Protein AF-A0A9D4ZZQ0-F1 (afdb_monomer)

Secondary structure (DSSP, 8-state):
----GGGS-GGGSEEEETTEEEE-----GGG--HHHHHHHHHHHHHHTT----TTSPP----TT-TTS--HHHHHHHHHHHHTTTS---HHHHHHHHHHHTS---HHHHHHHHHHHTT-S--HHHHHHTT-S-SS---B-TTTSSSB--HHIIIIISHHHHHHHHHHHHHHTPPPP---S-HHHHHHHHHHHHTT-HHHHHHHHHHHHHHHHHHHHHHHHHHH-----TTS-----

Mean predicted aligned error: 16.1 Å

Foldseek 3Di:
DFDPQPPDDQVVQFDQDPNWTDGRPVGDPVPDDPVRVVVVVVVNVVCVPPTDDPPDDDDDDDPPDDPDDDPVVVVVVVCCVVCVVDPPPVLLVVQLVVLVPAPDDPVLSVLSNCLSVQNDPQLVNCVVVVNDDDDDQCAQLQQSPDRDGSLQLQQVPPVNVVLQVVLCVVLVHPRQPRDSDPSVSLSVLCVVQVDDPSSSVVSSSSSVSSVVSSVQRVCCVPVVDDPPPPPDPPDD

Organism: Pisum sativum (NCBI:txid3888)

Solvent-accessible surface area (backbone atoms only — not comparable to full-atom values): 14694 Å² total; per-residue (Å²): 132,72,59,78,70,93,79,61,57,81,88,68,32,59,46,84,53,95,92,38,66,40,83,42,84,72,66,53,69,94,75,57,51,80,70,49,51,56,54,49,52,53,49,51,63,67,45,69,81,57,72,75,60,92,89,55,80,90,74,96,71,48,86,96,39,95,90,51,87,48,70,68,62,51,49,55,48,49,50,53,61,76,35,67,87,49,81,78,50,72,65,55,57,52,53,50,56,54,53,73,72,47,97,62,58,68,72,58,46,53,50,50,52,29,54,74,69,68,62,54,93,42,64,47,54,32,41,75,67,62,70,59,79,70,97,70,72,52,40,26,89,84,74,69,77,48,69,37,42,74,37,34,60,60,53,64,31,70,69,36,36,51,52,48,52,54,57,22,59,76,67,74,42,78,63,77,72,87,52,89,38,57,67,56,39,51,46,56,42,45,77,74,28,77,84,47,75,72,36,54,54,51,53,52,50,52,53,49,51,49,50,50,53,51,52,52,49,50,36,35,73,78,68,69,48,71,79,71,86,73,85,66,83,75,81,124

Structure (mmCIF, N/CA/C/O backbone):
data_AF-A0A9D4ZZQ0-F1
#
_entry.id   AF-A0A9D4ZZQ0-F1
#
loop_
_atom_site.group_PDB
_atom_site.id
_atom_site.type_symbol
_atom_site.label_atom_id
_atom_site.label_alt_id
_atom_site.label_comp_id
_atom_site.label_asym_id
_atom_site.label_entity_id
_atom_site.label_seq_id
_atom_site.pdbx_PDB_ins_code
_atom_site.Cartn_x
_atom_site.Cartn_y
_atom_site.Cartn_z
_atom_site.occupancy
_atom_site.B_iso_or_equiv
_atom_site.auth_seq_id
_atom_site.auth_comp_id
_atom_site.auth_asym_id
_atom_site.auth_atom_id
_atom_site.pdbx_PDB_model_num
ATOM 1 N N . MET A 1 1 ? -8.498 8.649 -37.619 1.00 47.75 1 MET A N 1
ATOM 2 C CA . MET A 1 1 ? -7.476 7.587 -37.489 1.00 47.75 1 MET A CA 1
ATOM 3 C C . MET A 1 1 ? -6.196 8.195 -38.033 1.00 47.75 1 MET A C 1
ATOM 5 O O . MET A 1 1 ? -6.164 8.492 -39.218 1.00 47.75 1 MET A O 1
ATOM 9 N N . VAL A 1 2 ? -5.260 8.554 -37.153 1.00 53.44 2 VAL A N 1
ATOM 10 C CA . VAL A 1 2 ? -4.135 9.466 -37.466 1.00 53.44 2 VAL A CA 1
ATOM 11 C C . VAL A 1 2 ? -2.979 8.742 -38.182 1.00 53.44 2 VAL A C 1
ATOM 13 O O . VAL A 1 2 ? -2.092 9.384 -38.729 1.00 53.44 2 VAL A O 1
ATOM 16 N N . SER A 1 3 ? -3.026 7.409 -38.271 1.00 51.56 3 SER A N 1
ATOM 17 C CA . SER A 1 3 ? -1.992 6.592 -38.916 1.00 51.56 3 SER A CA 1
ATOM 18 C C . SER A 1 3 ? -2.396 5.112 -39.023 1.00 51.56 3 SER A C 1
ATOM 20 O O . SER A 1 3 ? -3.218 4.622 -38.243 1.00 51.56 3 SER A O 1
ATOM 22 N N . GLU A 1 4 ? -1.802 4.379 -39.973 1.00 54.03 4 GLU A N 1
ATOM 23 C CA . GLU A 1 4 ? -1.966 2.923 -40.146 1.00 54.03 4 GLU A CA 1
ATOM 24 C C . GLU A 1 4 ? -0.825 2.128 -39.476 1.00 54.03 4 GLU A C 1
ATOM 26 O O . GLU A 1 4 ? -0.302 1.167 -40.040 1.00 54.03 4 GLU A O 1
ATOM 31 N N . HIS A 1 5 ? -0.430 2.502 -38.249 1.00 55.25 5 HIS A N 1
ATOM 32 C CA . HIS A 1 5 ? 0.785 1.951 -37.621 1.00 55.25 5 HIS A CA 1
ATOM 33 C C . HIS A 1 5 ? 0.769 0.433 -37.355 1.00 55.25 5 HIS A C 1
ATOM 35 O O . HIS A 1 5 ? 1.811 -0.164 -37.115 1.00 55.25 5 HIS A O 1
ATOM 41 N N . ASN A 1 6 ? -0.395 -0.219 -37.416 1.00 56.09 6 ASN A N 1
ATOM 42 C CA . ASN A 1 6 ? -0.576 -1.620 -37.018 1.00 56.09 6 ASN A CA 1
ATOM 43 C C . ASN A 1 6 ? -0.178 -2.654 -38.098 1.00 56.09 6 ASN A C 1
ATOM 45 O O . ASN A 1 6 ? -0.427 -3.846 -37.926 1.00 56.09 6 ASN A O 1
ATOM 49 N N . ARG A 1 7 ? 0.369 -2.220 -39.243 1.00 60.12 7 ARG A N 1
ATOM 50 C CA . ARG A 1 7 ? 0.717 -3.109 -40.372 1.00 60.12 7 ARG A CA 1
ATOM 51 C C . ARG A 1 7 ? 2.202 -3.171 -40.717 1.00 60.12 7 ARG A C 1
ATOM 53 O O . ARG A 1 7 ? 2.588 -4.082 -41.442 1.00 60.12 7 ARG A O 1
ATOM 60 N N . PHE A 1 8 ? 3.010 -2.257 -40.192 1.00 64.56 8 PHE A N 1
ATOM 61 C CA . PHE A 1 8 ? 4.420 -2.127 -40.555 1.00 64.56 8 PHE A CA 1
ATOM 62 C C . PHE A 1 8 ? 5.316 -2.271 -39.325 1.00 64.56 8 PHE A C 1
ATOM 64 O O . PHE A 1 8 ? 4.929 -1.901 -38.212 1.00 64.56 8 PHE A O 1
ATOM 71 N N . LYS A 1 9 ? 6.503 -2.844 -39.517 1.00 71.88 9 LYS A N 1
ATOM 72 C CA . LYS A 1 9 ? 7.533 -2.955 -38.483 1.00 71.88 9 LYS A CA 1
ATOM 73 C C . LYS A 1 9 ? 8.208 -1.601 -38.286 1.00 71.88 9 LYS A C 1
ATOM 75 O O . LYS A 1 9 ? 8.195 -0.752 -39.163 1.00 71.88 9 LYS A O 1
ATOM 80 N N . VAL A 1 10 ? 8.860 -1.418 -37.138 1.00 72.62 10 VAL A N 1
ATOM 81 C CA . VAL A 1 10 ? 9.652 -0.206 -36.843 1.00 72.62 10 VAL A CA 1
ATOM 82 C C . VAL A 1 10 ? 10.714 0.045 -37.920 1.00 72.62 10 VAL A C 1
ATOM 84 O O . VAL A 1 10 ? 10.951 1.189 -38.284 1.00 72.62 10 VAL A O 1
ATOM 87 N N . GLY A 1 11 ? 11.295 -1.030 -38.460 1.00 69.62 11 GLY A N 1
ATOM 88 C CA . GLY A 1 11 ? 12.265 -0.970 -39.550 1.00 69.62 11 GLY A CA 1
ATOM 89 C C . GLY A 1 11 ? 11.694 -0.611 -40.928 1.00 69.62 11 GLY A C 1
ATOM 90 O O . GLY A 1 11 ? 12.466 -0.560 -41.868 1.00 69.62 11 GLY A O 1
ATOM 91 N N . ASP A 1 12 ? 10.382 -0.398 -41.052 1.00 73.44 12 ASP A N 1
ATOM 92 C CA . ASP A 1 12 ? 9.734 0.028 -42.301 1.00 73.44 12 ASP A CA 1
ATOM 93 C C . ASP A 1 12 ? 9.394 1.539 -42.286 1.00 73.44 12 ASP A C 1
ATOM 95 O O . ASP A 1 12 ? 8.855 2.063 -43.259 1.00 73.44 12 ASP A O 1
ATOM 99 N N . TYR A 1 13 ? 9.649 2.234 -41.166 1.00 72.94 13 TYR A N 1
ATOM 100 C CA . TYR A 1 13 ? 9.400 3.673 -40.979 1.00 72.94 13 TYR A CA 1
ATOM 101 C C . TYR A 1 13 ? 10.677 4.486 -41.194 1.00 72.94 13 TYR A C 1
ATOM 103 O O . TYR A 1 13 ? 11.117 5.239 -40.313 1.00 72.94 13 TYR A O 1
ATOM 111 N N . ASP A 1 14 ? 11.320 4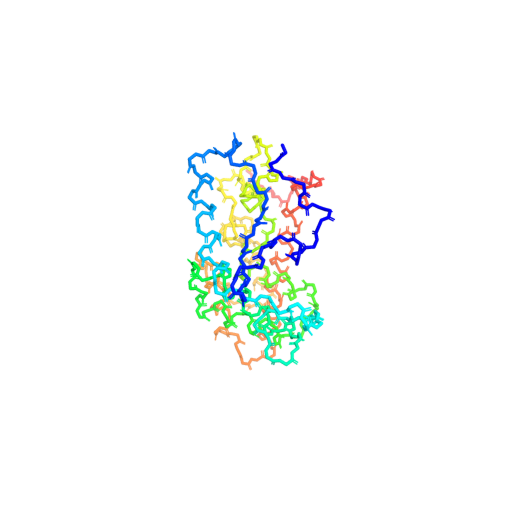.273 -42.340 1.00 73.31 14 ASP A N 1
ATOM 112 C CA . ASP A 1 14 ? 12.658 4.779 -42.589 1.00 73.31 14 ASP A CA 1
ATOM 113 C C . ASP A 1 14 ? 12.905 5.271 -44.005 1.00 73.31 14 ASP A C 1
ATOM 115 O O . ASP A 1 14 ? 12.303 4.851 -44.992 1.00 73.31 14 ASP A O 1
ATOM 119 N N . ILE A 1 15 ? 13.873 6.178 -44.081 1.00 72.75 15 ILE A N 1
ATOM 120 C CA . ILE A 1 15 ? 14.530 6.551 -45.320 1.00 72.75 15 ILE A CA 1
ATOM 121 C C . ILE A 1 15 ? 16.037 6.481 -45.066 1.00 72.75 15 ILE A C 1
ATOM 123 O O . ILE A 1 15 ? 16.582 7.201 -44.225 1.00 72.75 15 ILE A O 1
ATOM 127 N N . TRP A 1 16 ? 16.740 5.637 -45.822 1.00 71.31 16 TRP A N 1
ATOM 128 C CA . TRP A 1 16 ? 18.203 5.622 -45.830 1.00 71.31 16 TRP A CA 1
ATOM 129 C C . TRP A 1 16 ? 18.737 6.779 -46.660 1.00 71.31 16 TRP A C 1
ATOM 131 O O . TRP A 1 16 ? 18.738 6.735 -47.891 1.00 71.31 16 TRP A O 1
ATOM 141 N N . LEU A 1 17 ? 19.246 7.807 -45.985 1.00 74.88 17 LEU A N 1
ATOM 142 C CA . LEU A 1 17 ? 19.871 8.956 -46.633 1.00 74.88 17 LEU A CA 1
ATOM 143 C C . LEU A 1 17 ? 21.331 9.054 -46.202 1.00 74.88 17 LEU A C 1
ATOM 145 O O . LEU A 1 17 ? 21.647 9.136 -45.018 1.00 74.88 17 LEU A O 1
ATOM 149 N N . PHE A 1 18 ? 22.237 9.044 -47.183 1.00 75.56 18 PHE A N 1
ATOM 150 C CA . PHE A 1 18 ? 23.680 9.227 -46.968 1.00 75.56 18 PHE A CA 1
ATOM 151 C C . PHE A 1 18 ? 24.297 8.268 -45.929 1.00 75.56 18 PHE A C 1
ATOM 153 O O . PHE A 1 18 ? 25.198 8.646 -45.182 1.00 75.56 18 PHE A O 1
ATOM 160 N N . GLY A 1 19 ? 23.813 7.023 -45.874 1.00 73.44 19 GLY A N 1
ATOM 161 C CA . GLY A 1 19 ? 24.323 6.002 -44.952 1.00 73.44 19 GLY A CA 1
ATOM 162 C C . GLY A 1 19 ? 23.894 6.187 -43.494 1.00 73.44 19 GLY A C 1
ATOM 163 O O . GLY A 1 19 ? 24.524 5.610 -42.611 1.00 73.44 19 GLY A O 1
ATOM 164 N N . ARG A 1 20 ? 22.852 6.984 -43.229 1.00 76.25 20 ARG A N 1
ATOM 165 C CA . ARG A 1 20 ? 22.231 7.119 -41.907 1.00 76.25 20 ARG A CA 1
ATOM 166 C C . ARG A 1 20 ? 20.755 6.764 -41.953 1.00 76.25 20 ARG A C 1
ATOM 168 O O . ARG A 1 20 ? 20.085 6.996 -42.961 1.00 76.25 20 ARG A O 1
ATOM 175 N N . TRP A 1 21 ? 20.274 6.265 -40.820 1.00 79.25 21 TRP A N 1
ATOM 176 C CA . TRP A 1 21 ? 18.858 6.034 -40.584 1.00 79.25 21 TRP A CA 1
ATOM 177 C C . TRP A 1 21 ? 18.158 7.367 -40.323 1.00 79.25 21 TRP A C 1
ATOM 179 O O . TRP A 1 21 ? 18.518 8.078 -39.376 1.00 79.25 21 TRP A O 1
ATOM 189 N N . VAL A 1 22 ? 17.171 7.700 -41.156 1.00 82.50 22 VAL A N 1
ATOM 190 C CA . VAL A 1 22 ? 16.272 8.839 -40.951 1.00 82.50 22 VAL A CA 1
ATOM 191 C C . VAL A 1 22 ? 14.868 8.301 -40.719 1.00 82.50 22 VAL A C 1
ATOM 193 O O . VAL A 1 22 ? 14.347 7.547 -41.535 1.00 82.50 22 VAL A O 1
ATOM 196 N N . TRP A 1 23 ? 14.273 8.689 -39.594 1.00 81.75 23 TRP A N 1
ATOM 197 C CA . TRP A 1 23 ? 12.932 8.270 -39.203 1.00 81.75 23 TRP A CA 1
ATOM 198 C C . TRP A 1 23 ? 11.869 8.960 -40.060 1.00 81.75 23 TRP A C 1
ATOM 200 O O . TRP A 1 23 ? 11.789 10.187 -40.053 1.00 81.75 23 TRP A O 1
ATOM 210 N N . ASP A 1 24 ? 11.029 8.172 -40.731 1.00 80.50 24 ASP A N 1
ATOM 211 C CA . ASP A 1 24 ? 9.795 8.632 -41.374 1.00 80.50 24 ASP A CA 1
ATOM 212 C C . ASP A 1 24 ? 8.614 7.861 -40.782 1.00 80.50 24 ASP A C 1
ATOM 214 O O . ASP A 1 24 ? 8.277 6.750 -41.187 1.00 80.50 24 ASP A O 1
ATOM 218 N N . VAL A 1 25 ? 7.994 8.450 -39.759 1.00 75.44 25 VAL A N 1
ATOM 219 C CA . VAL A 1 25 ? 6.945 7.797 -38.962 1.00 75.44 25 VAL A CA 1
ATOM 220 C C . VAL A 1 25 ? 5.594 7.776 -39.704 1.00 75.44 25 VAL A C 1
ATOM 222 O O . VAL A 1 25 ? 4.616 7.235 -39.182 1.00 75.44 25 VAL A O 1
ATOM 225 N N . GLY A 1 26 ? 5.510 8.342 -40.919 1.00 71.75 26 GLY A N 1
ATOM 226 C CA . GLY A 1 26 ? 4.314 8.292 -41.767 1.00 71.75 26 GLY A CA 1
ATOM 227 C C . GLY A 1 26 ? 3.083 8.954 -41.139 1.00 71.75 26 GLY A C 1
ATOM 228 O O . GLY A 1 26 ? 1.953 8.494 -41.331 1.00 71.75 26 GLY A O 1
ATOM 229 N N . ILE A 1 27 ? 3.294 9.992 -40.324 1.00 73.69 27 ILE A N 1
ATOM 230 C CA . ILE A 1 27 ? 2.214 10.708 -39.640 1.00 73.69 27 ILE A CA 1
ATOM 231 C C . ILE A 1 27 ? 1.565 11.685 -40.617 1.00 73.69 27 ILE A C 1
ATOM 233 O O . ILE A 1 27 ? 2.233 12.459 -41.296 1.00 73.69 27 ILE A O 1
ATOM 237 N N . ARG A 1 28 ? 0.233 11.653 -40.670 1.00 73.81 28 ARG A N 1
ATOM 238 C CA . ARG A 1 28 ? -0.570 12.583 -41.464 1.00 73.81 28 ARG A CA 1
ATOM 239 C C . ARG A 1 28 ? -0.595 13.961 -40.805 1.00 73.81 28 ARG A C 1
ATOM 241 O O . ARG A 1 28 ? -1.427 14.215 -39.936 1.00 73.81 28 ARG A O 1
ATOM 248 N N . GLU A 1 29 ? 0.346 14.818 -41.203 1.00 69.81 29 GLU A N 1
ATOM 249 C CA . GLU A 1 29 ? 0.510 16.187 -40.687 1.00 69.81 29 GLU A CA 1
ATOM 250 C C . GLU A 1 29 ? -0.754 17.045 -40.853 1.00 69.81 29 GLU A C 1
ATOM 252 O O . GLU A 1 29 ? -1.042 17.893 -40.017 1.00 69.81 29 GLU A O 1
ATOM 257 N N . ASP A 1 30 ? -1.573 16.758 -41.867 1.00 72.19 30 ASP A N 1
ATOM 258 C CA . ASP A 1 30 ? -2.856 17.414 -42.146 1.00 72.19 30 ASP A CA 1
ATOM 259 C C . ASP A 1 30 ? -3.933 17.195 -41.067 1.00 72.19 30 ASP A C 1
ATOM 261 O O . ASP A 1 30 ? -4.972 17.855 -41.084 1.00 72.19 30 ASP A O 1
ATOM 265 N N . LEU A 1 31 ? -3.703 16.270 -40.132 1.00 70.38 31 LEU A N 1
ATOM 266 C CA . LEU A 1 31 ? -4.629 15.923 -39.052 1.00 70.38 31 LEU A CA 1
ATOM 267 C C . LEU A 1 31 ? -4.121 16.325 -37.661 1.00 70.38 31 LEU A C 1
ATOM 269 O O . LEU A 1 31 ? -4.764 15.970 -36.672 1.00 70.38 31 LEU A O 1
ATOM 273 N N . LEU A 1 32 ? -2.983 17.020 -37.576 1.00 77.94 32 LEU A N 1
ATOM 274 C CA . LEU A 1 32 ? -2.354 17.394 -36.312 1.00 77.94 32 LEU A CA 1
ATOM 275 C C . LEU A 1 32 ? -2.835 18.767 -35.835 1.00 77.94 32 LEU A C 1
ATOM 277 O O . LEU A 1 32 ? -2.913 19.725 -36.603 1.00 77.94 32 LEU A O 1
ATOM 281 N N . SER A 1 33 ? -3.148 18.866 -34.545 1.00 80.19 33 SER A N 1
ATOM 282 C CA . SER A 1 33 ? -3.319 20.150 -33.866 1.00 80.19 33 SER A CA 1
ATOM 283 C C . SER A 1 33 ? -1.959 20.770 -33.514 1.00 80.19 33 SER A C 1
ATOM 285 O O . SER A 1 33 ? -0.934 20.090 -33.513 1.00 80.19 33 SER A O 1
ATOM 287 N N . GLU A 1 34 ? -1.935 22.057 -33.159 1.00 77.19 34 GLU A N 1
ATOM 288 C CA . GLU A 1 34 ? -0.714 22.749 -32.700 1.00 77.19 34 GLU A CA 1
ATOM 289 C C . GLU A 1 34 ? -0.043 22.048 -31.498 1.00 77.19 34 GLU A C 1
ATOM 291 O O . GLU A 1 34 ? 1.183 21.995 -31.406 1.00 77.19 34 GLU A O 1
ATOM 296 N N . GLU A 1 35 ? -0.829 21.451 -30.593 1.00 77.19 35 GLU A N 1
ATOM 297 C CA . GLU A 1 35 ? -0.306 20.675 -29.457 1.00 77.19 35 GLU A CA 1
ATOM 298 C C . GLU A 1 35 ? 0.367 19.370 -29.918 1.00 77.19 35 GLU A C 1
ATOM 300 O O . GLU A 1 35 ? 1.403 18.971 -29.376 1.00 77.19 35 GLU A O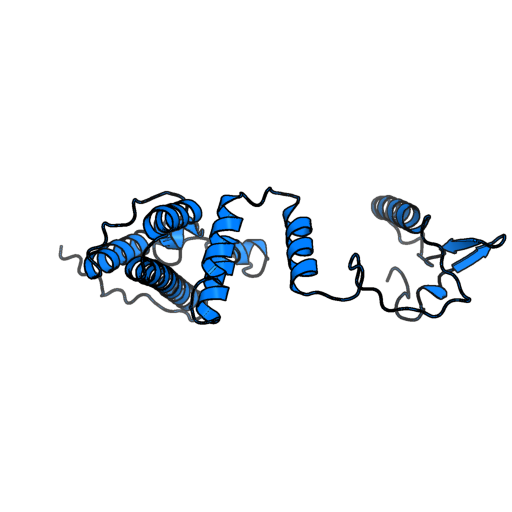 1
ATOM 305 N N . ASP A 1 36 ? -0.168 18.736 -30.965 1.00 81.00 36 ASP A N 1
ATOM 306 C CA . ASP A 1 36 ? 0.383 17.499 -31.519 1.00 81.00 36 ASP A CA 1
ATOM 307 C C . ASP A 1 36 ? 1.732 17.734 -32.213 1.00 81.0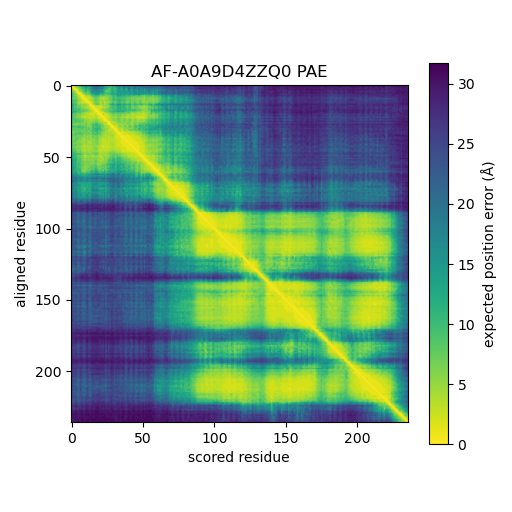0 36 ASP A C 1
ATOM 309 O O . ASP A 1 36 ? 2.619 16.884 -32.129 1.00 81.00 36 ASP A O 1
ATOM 313 N N . TYR A 1 37 ? 1.940 18.903 -32.833 1.00 81.25 37 TYR A N 1
ATOM 314 C CA . TYR A 1 37 ? 3.237 19.276 -33.414 1.00 81.25 37 TYR A CA 1
ATOM 315 C C . TYR A 1 37 ? 4.340 19.390 -32.359 1.00 81.25 37 TYR A C 1
ATOM 317 O O . TYR A 1 37 ? 5.475 18.962 -32.591 1.00 81.25 37 TYR A O 1
ATOM 325 N N . VAL A 1 38 ? 4.017 19.918 -31.173 1.00 83.75 38 VAL A N 1
ATOM 326 C CA . VAL A 1 38 ? 4.973 19.983 -30.060 1.00 83.75 38 VAL A CA 1
ATOM 327 C C . VAL A 1 38 ? 5.374 18.572 -29.632 1.00 83.75 38 VAL A C 1
ATOM 329 O O . VAL A 1 38 ? 6.569 18.284 -29.531 1.00 83.75 38 VAL A O 1
ATOM 332 N N . LEU A 1 39 ? 4.407 17.669 -29.454 1.00 83.25 39 LEU A N 1
ATOM 333 C CA . LEU A 1 39 ? 4.668 16.270 -29.095 1.00 83.25 39 LEU A CA 1
ATOM 334 C C . LEU A 1 39 ? 5.463 15.533 -30.180 1.00 83.25 39 LEU A C 1
ATOM 336 O O . LEU A 1 39 ? 6.380 14.770 -29.871 1.00 83.25 39 LEU A O 1
ATOM 340 N N . LEU A 1 40 ? 5.159 15.799 -31.450 1.00 82.88 40 LEU A N 1
ATOM 341 C CA . LEU A 1 40 ? 5.861 15.220 -32.587 1.00 82.88 40 LEU A CA 1
ATOM 342 C C . LEU A 1 40 ? 7.327 15.669 -32.638 1.00 82.88 40 LEU A C 1
ATOM 344 O O . LEU A 1 40 ? 8.219 14.845 -32.836 1.00 82.88 40 LEU A O 1
ATOM 348 N N . SER A 1 41 ? 7.602 16.952 -32.389 1.00 82.44 41 SER A N 1
ATOM 349 C CA . SER A 1 41 ? 8.979 17.458 -32.329 1.00 82.44 41 SER A CA 1
ATOM 350 C C . SER A 1 41 ? 9.782 16.824 -31.184 1.00 82.44 41 SER A C 1
ATOM 352 O O . SER A 1 41 ? 10.940 16.445 -31.371 1.00 82.44 41 SER A O 1
ATOM 354 N N . GLN A 1 42 ? 9.153 16.621 -30.020 1.00 85.69 42 GLN A N 1
ATOM 355 C CA . GLN A 1 42 ? 9.770 15.928 -28.887 1.00 85.69 42 GLN A CA 1
ATOM 356 C C . GLN A 1 42 ? 10.075 14.468 -29.231 1.00 85.69 42 GLN A C 1
ATOM 358 O O . GLN A 1 42 ? 11.177 13.992 -28.957 1.00 85.69 42 GLN A O 1
ATOM 363 N N . LEU A 1 43 ? 9.143 13.773 -29.888 1.00 84.12 43 LEU A N 1
ATOM 364 C CA . LEU A 1 43 ? 9.354 12.409 -30.364 1.00 84.12 43 LEU A CA 1
ATOM 365 C C . LEU A 1 43 ? 10.548 12.328 -31.324 1.00 84.12 43 LEU A C 1
ATOM 367 O O . LEU A 1 43 ? 11.441 11.515 -31.100 1.00 84.12 43 LEU A O 1
ATOM 371 N N . TYR A 1 44 ? 10.615 13.194 -32.342 1.00 83.25 44 TYR A N 1
ATOM 372 C CA . TYR A 1 44 ? 11.748 13.211 -33.274 1.00 83.25 44 TYR A CA 1
ATOM 373 C C . TYR A 1 44 ? 13.076 13.513 -32.575 1.00 83.25 44 TYR A C 1
ATOM 375 O O . TYR A 1 44 ? 14.083 12.890 -32.909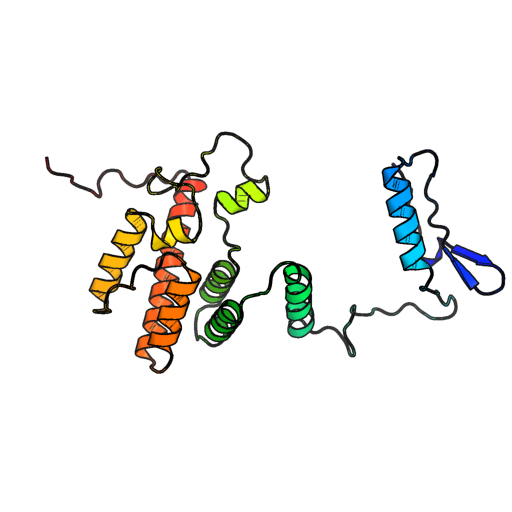 1.00 83.25 44 TYR A O 1
ATOM 383 N N . SER A 1 45 ? 13.088 14.388 -31.563 1.00 85.06 45 SER A N 1
ATOM 384 C CA . SER A 1 45 ? 14.305 14.647 -30.782 1.00 85.06 45 SER A CA 1
ATOM 385 C C . SER A 1 45 ? 14.790 13.413 -30.009 1.00 85.06 45 SER A C 1
ATOM 387 O O . SER A 1 45 ? 15.989 13.167 -29.941 1.00 85.06 45 SER A O 1
ATOM 389 N N . LEU A 1 46 ? 13.871 12.593 -29.482 1.00 84.25 46 LEU A N 1
ATOM 390 C CA . LEU A 1 46 ? 14.206 11.338 -28.799 1.00 84.25 46 LEU A CA 1
ATOM 391 C C . LEU A 1 46 ? 14.689 10.254 -29.770 1.00 84.25 46 LEU A C 1
ATOM 393 O O . LEU A 1 46 ? 15.518 9.422 -29.404 1.00 84.25 46 LEU A O 1
ATOM 397 N N . LEU A 1 47 ? 14.157 10.248 -30.992 1.00 83.69 47 LEU A N 1
ATOM 398 C CA . LEU A 1 47 ? 14.503 9.272 -32.024 1.00 83.69 47 LEU A CA 1
ATOM 399 C C . LEU A 1 47 ? 15.812 9.603 -32.752 1.00 83.69 47 LEU A C 1
ATOM 401 O O . LEU A 1 47 ? 16.424 8.702 -33.320 1.00 83.69 47 LEU A O 1
ATOM 405 N N . GLN A 1 48 ? 16.267 10.859 -32.721 1.00 81.06 48 GLN A N 1
ATOM 406 C CA . GLN A 1 48 ? 17.452 11.321 -33.452 1.00 81.06 48 GLN A CA 1
ATOM 407 C C . GLN A 1 48 ? 18.722 10.519 -33.119 1.00 81.06 48 GLN A C 1
ATOM 409 O O . GLN A 1 48 ? 19.515 10.220 -34.014 1.00 81.06 48 GLN A O 1
ATOM 414 N N . ASP A 1 49 ? 18.889 10.127 -31.855 1.00 79.75 49 ASP A N 1
ATOM 415 C CA . ASP A 1 49 ? 20.045 9.352 -31.388 1.00 79.75 49 ASP A CA 1
ATOM 416 C C . ASP A 1 49 ? 19.906 7.839 -31.635 1.00 79.75 49 ASP A C 1
ATOM 418 O O . ASP A 1 49 ? 20.849 7.073 -31.417 1.00 79.75 49 ASP A O 1
ATOM 422 N N . VAL A 1 50 ? 18.741 7.380 -32.099 1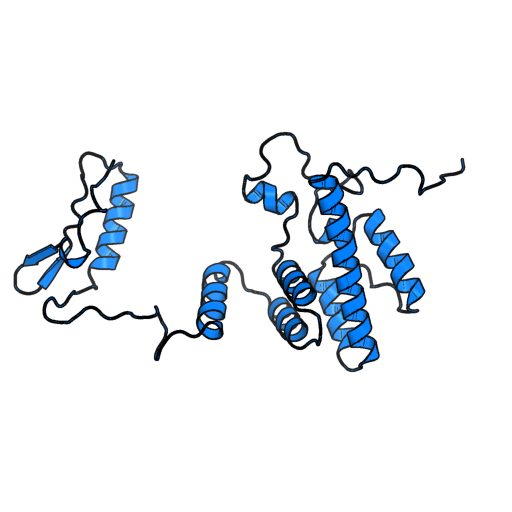.00 82.62 50 VAL A N 1
ATOM 423 C CA . VAL A 1 50 ? 18.475 5.967 -32.366 1.00 82.62 50 VAL A CA 1
ATOM 424 C C . VAL A 1 50 ? 18.817 5.660 -33.820 1.00 82.62 50 VAL A C 1
ATOM 426 O O . VAL A 1 50 ? 18.121 6.084 -34.739 1.00 82.62 50 VAL A O 1
ATOM 429 N N . GLN A 1 51 ? 19.893 4.901 -34.025 1.00 81.38 51 GLN A N 1
ATOM 430 C CA . GLN A 1 51 ? 20.293 4.379 -35.332 1.00 81.38 51 GLN A CA 1
ATOM 431 C C . GLN A 1 51 ? 20.004 2.880 -35.388 1.00 81.38 51 GLN A C 1
ATOM 433 O O . GLN A 1 51 ? 20.511 2.118 -34.563 1.00 81.38 51 GLN A O 1
ATOM 438 N N . ILE A 1 52 ? 19.184 2.471 -36.354 1.00 78.38 52 ILE A N 1
ATOM 439 C CA . ILE A 1 52 ? 18.884 1.062 -36.610 1.00 78.38 52 ILE A CA 1
ATOM 440 C C . ILE A 1 52 ? 19.898 0.533 -37.628 1.00 78.38 52 ILE A C 1
ATOM 442 O O . ILE A 1 52 ? 20.122 1.144 -38.671 1.00 78.38 52 ILE A O 1
ATOM 446 N N . ASP A 1 53 ? 20.531 -0.594 -37.302 1.00 78.31 53 ASP A N 1
ATOM 447 C CA . ASP A 1 53 ? 21.431 -1.314 -38.202 1.00 78.31 53 ASP A CA 1
ATOM 448 C C . ASP A 1 53 ? 20.633 -2.426 -38.908 1.00 78.31 53 ASP A C 1
ATOM 450 O O . ASP A 1 53 ? 20.237 -3.387 -38.248 1.00 78.31 53 ASP A O 1
ATOM 454 N N . PRO A 1 54 ? 20.385 -2.326 -40.226 1.00 73.81 54 PRO A N 1
ATOM 455 C CA . PRO A 1 54 ? 19.543 -3.265 -40.960 1.00 73.81 54 PRO A CA 1
ATOM 456 C C . PRO A 1 54 ? 20.263 -4.595 -41.217 1.00 73.81 54 PRO A C 1
ATOM 458 O O . PRO A 1 54 ? 19.653 -5.551 -41.689 1.00 73.81 54 PRO A O 1
ATOM 461 N N . TRP A 1 55 ? 21.563 -4.662 -40.913 1.00 78.12 55 TRP A N 1
ATOM 462 C CA . TRP A 1 55 ? 22.390 -5.857 -41.046 1.00 78.12 55 TRP A CA 1
ATOM 463 C C . TRP A 1 55 ? 22.551 -6.611 -39.723 1.00 78.12 55 TRP A C 1
ATOM 465 O O . TRP A 1 55 ? 23.193 -7.663 -39.697 1.00 78.12 55 TRP A O 1
ATOM 475 N N . GLN A 1 56 ? 21.994 -6.090 -38.626 1.00 81.19 56 GLN A N 1
ATOM 476 C CA . GLN A 1 56 ? 21.925 -6.792 -37.351 1.00 81.19 56 GLN A CA 1
ATOM 477 C C . GLN A 1 56 ? 20.534 -7.362 -37.122 1.00 81.19 56 GLN A C 1
ATOM 479 O O . GLN A 1 56 ? 19.534 -6.661 -37.231 1.00 81.19 56 GLN A O 1
ATOM 484 N N . ASP A 1 57 ? 20.489 -8.630 -36.721 1.00 81.00 57 ASP A N 1
ATOM 485 C CA . ASP A 1 57 ? 19.246 -9.251 -36.284 1.00 81.00 57 ASP A CA 1
ATOM 486 C C . ASP A 1 57 ? 18.719 -8.593 -35.002 1.00 81.00 57 ASP A C 1
ATOM 488 O O . ASP A 1 57 ? 19.475 -8.263 -34.074 1.00 81.00 57 ASP A O 1
ATOM 492 N N . ASP A 1 58 ? 17.393 -8.482 -34.926 1.00 81.06 58 ASP A N 1
ATOM 493 C CA . ASP A 1 58 ? 16.689 -8.011 -33.741 1.00 81.06 58 ASP A CA 1
ATOM 494 C C . ASP A 1 58 ? 17.039 -8.862 -32.514 1.00 81.06 58 ASP A C 1
ATOM 496 O O . ASP A 1 58 ? 17.066 -10.098 -32.544 1.00 81.06 58 ASP A O 1
ATOM 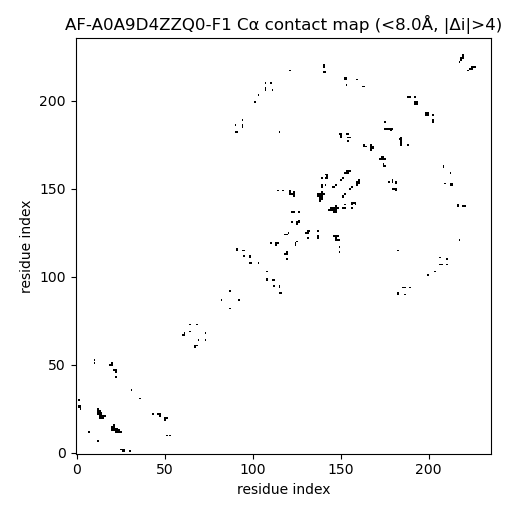500 N N . ARG A 1 59 ? 17.259 -8.191 -31.381 1.00 75.50 59 ARG A N 1
ATOM 501 C CA . ARG A 1 59 ? 17.513 -8.847 -30.095 1.00 75.50 59 ARG A CA 1
ATOM 502 C C . ARG A 1 59 ? 16.539 -8.355 -29.041 1.00 75.50 59 ARG A C 1
ATOM 504 O O . ARG A 1 59 ? 16.372 -7.155 -28.837 1.00 75.50 59 ARG A O 1
ATOM 511 N N . PHE A 1 60 ? 15.948 -9.296 -28.307 1.00 75.19 60 PHE A N 1
ATOM 512 C CA . PHE A 1 60 ? 15.159 -8.971 -27.125 1.00 75.19 60 PHE A CA 1
ATOM 513 C C . PHE A 1 60 ? 16.074 -8.424 -26.033 1.00 75.19 60 PHE A C 1
ATOM 515 O O . PHE A 1 60 ? 16.862 -9.157 -25.430 1.00 75.19 60 PHE A O 1
ATOM 522 N N . ILE A 1 61 ? 15.945 -7.129 -25.767 1.00 73.75 61 ILE A N 1
ATOM 523 C CA . ILE A 1 61 ? 16.612 -6.467 -24.654 1.00 73.75 61 ILE A CA 1
ATOM 524 C C . ILE A 1 61 ? 15.604 -6.170 -23.550 1.00 73.75 61 ILE A C 1
ATOM 526 O O . ILE A 1 61 ? 14.506 -5.668 -23.784 1.00 73.75 61 ILE A O 1
ATOM 530 N N . TRP A 1 62 ? 15.997 -6.453 -22.314 1.00 71.81 62 TRP A N 1
ATOM 531 C CA . TRP A 1 62 ? 15.266 -5.969 -21.152 1.00 71.81 62 TRP A CA 1
ATOM 532 C C . TRP A 1 62 ? 15.764 -4.563 -20.852 1.00 71.81 62 TRP A C 1
ATOM 534 O O . TRP A 1 62 ? 16.925 -4.380 -20.478 1.00 71.81 62 TRP A O 1
ATOM 544 N N . TRP A 1 63 ? 14.897 -3.573 -21.064 1.00 63.19 63 TRP A N 1
ATOM 545 C CA . TRP A 1 63 ? 15.197 -2.158 -20.858 1.00 63.19 63 TRP A CA 1
ATOM 546 C C . TRP A 1 63 ? 15.952 -1.932 -19.540 1.00 63.19 63 TRP A C 1
ATOM 548 O O . TRP A 1 63 ? 15.470 -2.279 -18.463 1.00 63.19 63 TRP A O 1
ATOM 558 N N . ARG A 1 64 ? 17.154 -1.346 -19.636 1.00 61.38 64 ARG A N 1
ATOM 559 C CA . ARG A 1 64 ? 18.041 -1.015 -18.503 1.00 61.38 64 ARG A CA 1
ATOM 560 C C . ARG A 1 64 ? 18.503 -2.204 -17.644 1.00 61.38 64 ARG A C 1
ATOM 562 O O . ARG A 1 64 ? 18.946 -1.975 -16.519 1.00 61.38 64 ARG A O 1
ATOM 569 N N . SER A 1 65 ? 18.458 -3.436 -18.152 1.00 66.12 65 SER A N 1
ATOM 570 C CA . SER A 1 65 ? 18.967 -4.615 -17.447 1.00 66.12 65 SER A CA 1
ATOM 571 C C . SER A 1 65 ? 20.233 -5.159 -18.111 1.00 66.12 65 SER A C 1
ATOM 573 O O . SER A 1 65 ? 20.184 -5.764 -19.181 1.00 66.12 65 SER A O 1
ATOM 575 N N . ILE A 1 66 ? 21.385 -4.946 -17.472 1.00 60.47 66 ILE A N 1
ATOM 576 C CA . ILE A 1 66 ? 22.670 -5.490 -17.926 1.00 60.47 66 ILE A CA 1
ATOM 577 C C . ILE A 1 66 ? 22.707 -6.967 -17.507 1.00 60.47 66 ILE A C 1
ATOM 579 O O . ILE A 1 66 ? 22.926 -7.270 -16.338 1.00 60.47 66 ILE A O 1
ATOM 583 N N . GLY A 1 67 ? 22.442 -7.884 -18.444 1.00 71.00 67 GLY A N 1
ATOM 584 C CA . GLY A 1 67 ? 22.555 -9.333 -18.208 1.00 71.00 67 GLY A CA 1
ATOM 585 C C . GLY A 1 67 ? 21.244 -10.124 -18.091 1.00 71.00 67 GLY A C 1
ATOM 586 O O . GLY A 1 67 ? 21.285 -11.281 -17.686 1.00 71.00 67 GLY A O 1
ATOM 587 N N . GLY A 1 68 ? 20.094 -9.547 -18.463 1.00 75.19 68 GLY A N 1
ATOM 588 C CA . GLY A 1 68 ? 18.808 -10.265 -18.533 1.00 75.19 68 GLY A CA 1
ATOM 589 C C . GLY A 1 68 ? 17.757 -9.771 -17.539 1.00 75.19 68 GLY A C 1
ATOM 590 O O . GLY A 1 68 ? 18.006 -8.855 -16.765 1.00 75.19 68 GLY A O 1
ATOM 591 N N . PHE A 1 69 ? 16.549 -10.334 -17.570 1.00 76.38 69 PHE A N 1
ATOM 592 C CA . PHE A 1 69 ? 15.440 -9.864 -16.734 1.00 76.38 69 PHE A CA 1
ATOM 593 C C . PHE A 1 69 ? 15.595 -10.283 -15.271 1.00 76.38 69 PHE A C 1
ATOM 595 O O . PHE A 1 69 ? 15.679 -11.467 -14.957 1.00 76.38 69 PHE A O 1
ATOM 602 N N . SER A 1 70 ? 15.540 -9.311 -14.362 1.00 80.88 70 SER A N 1
ATOM 603 C CA . SER A 1 70 ? 15.370 -9.558 -12.929 1.00 80.88 70 SER A CA 1
ATOM 604 C C . SER A 1 70 ? 14.121 -8.846 -12.435 1.00 80.88 70 SER A C 1
ATOM 606 O O . SER A 1 70 ? 14.033 -7.618 -12.522 1.00 80.88 70 SER A O 1
ATOM 608 N N . VAL A 1 71 ? 13.175 -9.619 -11.892 1.00 75.88 71 VAL A N 1
ATOM 609 C CA . VAL A 1 71 ? 11.932 -9.099 -11.304 1.00 75.88 71 VAL A CA 1
ATOM 610 C C . VAL A 1 71 ? 12.258 -8.087 -10.211 1.00 75.88 71 VAL A C 1
ATOM 612 O O . VAL A 1 71 ? 11.743 -6.980 -10.243 1.00 75.88 71 VAL A O 1
ATOM 615 N N . SER A 1 72 ? 13.158 -8.430 -9.285 1.00 73.81 72 SER A N 1
ATOM 616 C CA . SER A 1 72 ? 13.516 -7.566 -8.153 1.00 73.81 72 SER A CA 1
ATOM 617 C C . SER A 1 72 ? 14.135 -6.241 -8.613 1.00 73.81 72 SER A C 1
ATOM 619 O O . SER A 1 72 ? 13.682 -5.172 -8.209 1.00 73.81 72 SER A O 1
ATOM 621 N N . PHE A 1 73 ? 15.113 -6.291 -9.527 1.00 73.00 73 PHE A N 1
ATOM 622 C CA . PHE A 1 73 ? 15.790 -5.087 -10.018 1.00 73.00 73 PHE A CA 1
ATOM 623 C C . PHE A 1 73 ? 14.842 -4.167 -10.798 1.00 73.00 73 PHE A C 1
ATOM 625 O O . PHE A 1 73 ? 14.764 -2.971 -10.512 1.00 73.00 73 PHE A O 1
ATOM 632 N N . ASN A 1 74 ? 14.091 -4.721 -11.755 1.00 72.69 74 ASN A N 1
ATOM 633 C CA . ASN A 1 74 ? 13.166 -3.938 -12.573 1.00 72.69 74 ASN A CA 1
ATOM 634 C C . ASN A 1 74 ? 12.002 -3.402 -11.743 1.00 72.69 74 ASN A C 1
ATOM 636 O O . ASN A 1 74 ? 11.624 -2.252 -11.920 1.00 72.69 74 ASN A O 1
ATOM 640 N N . TYR A 1 75 ? 11.483 -4.178 -10.791 1.00 71.75 75 TYR A N 1
ATOM 641 C CA . TYR A 1 75 ? 10.426 -3.729 -9.891 1.00 71.75 75 TYR A CA 1
ATOM 642 C C . TYR A 1 75 ? 10.888 -2.587 -8.980 1.00 71.75 75 TYR A C 1
ATOM 644 O O . TYR A 1 75 ? 10.215 -1.563 -8.905 1.00 71.75 75 TYR A O 1
ATOM 652 N N . CYS A 1 76 ? 12.065 -2.698 -8.354 1.00 68.38 76 CYS A N 1
ATOM 653 C CA . CYS A 1 76 ? 12.643 -1.608 -7.562 1.00 68.38 76 CYS A CA 1
ATOM 654 C C . CYS A 1 76 ? 12.860 -0.343 -8.400 1.00 68.38 76 CYS A C 1
ATOM 656 O O . CYS A 1 76 ? 12.609 0.761 -7.924 1.00 68.38 76 CYS A O 1
ATOM 658 N N . ARG A 1 77 ? 13.295 -0.487 -9.656 1.00 68.19 77 ARG A N 1
ATOM 659 C CA . ARG A 1 77 ? 13.487 0.644 -10.569 1.00 68.19 77 ARG A CA 1
ATOM 660 C C . ARG A 1 77 ? 12.188 1.253 -11.080 1.00 68.19 77 ARG A C 1
ATOM 662 O O . ARG A 1 77 ? 12.124 2.471 -11.175 1.00 68.19 77 ARG A O 1
ATOM 669 N N . LEU A 1 78 ? 11.185 0.442 -11.407 1.00 67.25 78 LEU A N 1
ATOM 670 C CA . LEU A 1 78 ? 9.853 0.914 -11.790 1.00 67.25 78 LEU A CA 1
ATOM 671 C C . LEU A 1 78 ? 9.216 1.672 -10.636 1.00 67.25 78 LEU A C 1
ATOM 673 O O . LEU A 1 78 ? 8.744 2.780 -10.836 1.00 67.25 78 LEU A O 1
ATOM 677 N N . LEU A 1 79 ? 9.313 1.132 -9.418 1.00 64.44 79 LEU A N 1
ATOM 678 C CA . LEU A 1 79 ? 8.929 1.859 -8.217 1.00 64.44 79 LEU A CA 1
ATOM 679 C C . LEU A 1 79 ? 9.721 3.162 -8.096 1.00 64.44 79 LEU A C 1
ATOM 681 O O . LEU A 1 79 ? 9.113 4.200 -7.906 1.00 64.44 79 LEU A O 1
ATOM 685 N N . ALA A 1 80 ? 11.044 3.154 -8.263 1.00 64.25 80 ALA A N 1
ATOM 686 C CA . ALA A 1 80 ? 11.846 4.374 -8.165 1.00 64.25 80 ALA A CA 1
ATOM 687 C C . ALA A 1 80 ? 11.503 5.437 -9.228 1.00 64.25 80 ALA A C 1
ATOM 689 O O . ALA A 1 80 ? 11.640 6.617 -8.935 1.00 64.25 80 ALA A O 1
ATOM 690 N N . VAL A 1 81 ? 11.071 5.040 -10.432 1.00 61.59 81 VAL A N 1
ATOM 691 C CA . VAL A 1 81 ? 10.675 5.947 -11.528 1.00 61.59 81 VAL A CA 1
ATOM 692 C C . VAL A 1 81 ? 9.227 6.427 -11.378 1.00 61.59 81 VAL A C 1
ATOM 694 O O . VAL A 1 81 ? 8.974 7.616 -11.501 1.00 61.59 81 VAL A O 1
ATOM 697 N N . GLU A 1 82 ? 8.272 5.549 -11.054 1.00 55.97 82 GLU A N 1
ATOM 698 C CA . GLU A 1 82 ? 6.884 5.955 -10.755 1.00 55.97 82 GLU A CA 1
ATOM 699 C C . GLU A 1 82 ? 6.790 6.794 -9.472 1.00 55.97 82 GLU A C 1
ATOM 701 O O . GLU A 1 82 ? 5.862 7.579 -9.304 1.00 55.97 82 GLU A O 1
ATOM 706 N N . LEU A 1 83 ? 7.733 6.617 -8.544 1.00 55.44 83 LEU A N 1
ATOM 707 C CA . LEU A 1 83 ? 7.786 7.333 -7.269 1.00 55.44 83 LEU A CA 1
ATOM 708 C C . LEU A 1 83 ? 8.810 8.478 -7.282 1.00 55.44 83 LEU A C 1
ATOM 710 O O . LEU A 1 83 ? 8.989 9.116 -6.246 1.00 55.44 83 LEU A O 1
ATOM 714 N N . SER A 1 84 ? 9.469 8.788 -8.411 1.00 47.88 84 SER A N 1
ATOM 715 C CA . SER A 1 84 ? 10.397 9.931 -8.477 1.00 47.88 84 SER A CA 1
ATOM 716 C C . SER A 1 84 ? 9.703 11.298 -8.459 1.00 47.88 84 SER A C 1
ATOM 718 O O . SER A 1 84 ? 10.393 12.310 -8.433 1.00 47.88 84 SER A O 1
ATOM 720 N N . GLU A 1 85 ? 8.368 11.348 -8.390 1.00 45.75 85 GLU A N 1
ATOM 721 C CA . GLU A 1 85 ? 7.618 12.571 -8.057 1.00 45.75 85 GLU A CA 1
ATOM 722 C C . GLU A 1 85 ? 7.285 12.731 -6.563 1.00 45.75 85 GLU A C 1
ATOM 724 O O . GLU A 1 85 ? 6.772 13.767 -6.150 1.00 45.75 85 GLU A O 1
ATOM 729 N N . SER A 1 86 ? 7.643 11.780 -5.698 1.00 48.28 86 SER A N 1
ATOM 730 C CA . SER A 1 86 ? 7.658 12.032 -4.255 1.00 48.28 86 SER A CA 1
ATOM 731 C C . SER A 1 86 ? 8.539 11.008 -3.559 1.00 48.28 86 SER A C 1
ATOM 733 O O . SER A 1 86 ? 8.190 9.826 -3.521 1.00 48.28 86 SER A O 1
ATOM 735 N N . VAL A 1 87 ? 9.652 11.486 -2.999 1.00 50.28 87 VAL A N 1
ATOM 736 C CA . VAL A 1 87 ? 10.537 10.796 -2.051 1.00 50.28 87 VAL A CA 1
ATOM 737 C C . VAL A 1 87 ? 9.773 9.691 -1.319 1.00 50.28 87 VAL A C 1
ATOM 739 O O . VAL A 1 87 ? 8.890 9.958 -0.501 1.00 50.28 87 VAL A O 1
ATOM 742 N N . LEU A 1 88 ? 10.064 8.427 -1.636 1.00 55.16 88 LEU A N 1
ATOM 743 C CA . LEU A 1 88 ? 9.594 7.337 -0.797 1.00 55.16 88 LEU A CA 1
ATOM 744 C C . LEU A 1 88 ? 10.332 7.492 0.534 1.00 55.16 88 LEU A C 1
ATOM 746 O O . LEU A 1 88 ? 11.489 7.094 0.646 1.00 55.16 88 LEU A O 1
ATOM 750 N N . GLU A 1 89 ? 9.672 8.142 1.494 1.00 68.06 89 GLU A N 1
ATOM 751 C CA . GLU A 1 89 ? 10.199 8.403 2.833 1.00 68.06 89 GLU A CA 1
ATOM 752 C C . GLU A 1 89 ? 10.890 7.150 3.377 1.00 68.06 89 GLU A C 1
ATOM 754 O O . GLU A 1 89 ? 10.338 6.046 3.289 1.00 68.06 89 GLU A O 1
ATOM 759 N N . ALA A 1 90 ? 12.096 7.304 3.932 1.00 7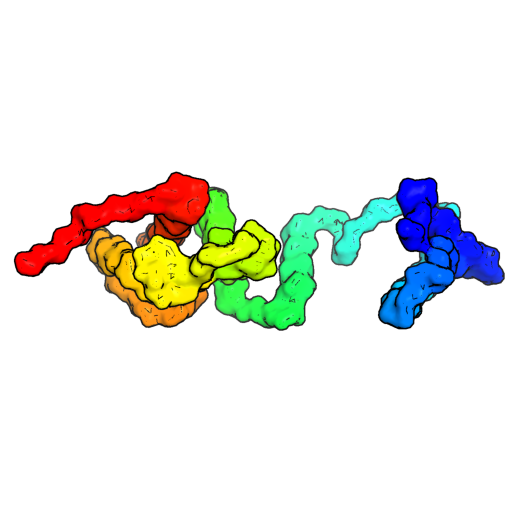0.69 90 ALA A N 1
ATOM 760 C CA . ALA A 1 90 ? 12.926 6.193 4.411 1.00 70.69 90 ALA A CA 1
ATOM 761 C C . ALA A 1 90 ? 12.161 5.245 5.360 1.00 70.69 90 ALA A C 1
ATOM 763 O O . ALA A 1 90 ? 12.428 4.044 5.420 1.00 70.69 90 ALA A O 1
ATOM 764 N N . GLU A 1 91 ? 11.159 5.777 6.056 1.00 70.88 91 GLU A N 1
ATOM 765 C CA . GLU A 1 91 ? 10.222 5.050 6.907 1.00 70.88 91 GLU A CA 1
ATOM 766 C C . GLU A 1 91 ? 9.398 4.003 6.140 1.00 70.88 91 GLU A C 1
ATOM 768 O O . GLU A 1 91 ? 9.307 2.854 6.570 1.00 70.88 91 GLU A O 1
ATOM 773 N N . LYS A 1 92 ? 8.854 4.340 4.962 1.00 75.38 92 LYS A N 1
ATOM 774 C CA . LYS A 1 92 ? 8.081 3.398 4.132 1.00 75.38 92 LYS A CA 1
ATOM 775 C C . LYS A 1 92 ? 8.946 2.237 3.651 1.00 75.38 92 LYS A C 1
ATOM 777 O O . LYS A 1 92 ? 8.491 1.096 3.665 1.00 75.38 92 LYS A O 1
ATOM 782 N N . LEU A 1 93 ? 10.192 2.508 3.259 1.00 77.75 93 LEU A N 1
ATOM 783 C CA . LEU A 1 93 ? 11.141 1.464 2.861 1.00 77.75 93 LEU A CA 1
ATOM 784 C C . LEU A 1 93 ? 11.427 0.496 4.013 1.00 77.75 93 LEU A C 1
ATOM 786 O O . LEU A 1 93 ? 11.366 -0.717 3.816 1.00 77.75 93 LEU A O 1
ATOM 790 N N . ARG A 1 94 ? 11.648 1.017 5.226 1.00 75.31 94 ARG A N 1
ATOM 791 C CA . ARG A 1 94 ? 11.847 0.195 6.431 1.00 75.31 94 ARG A CA 1
ATOM 792 C C . ARG A 1 94 ? 10.621 -0.655 6.767 1.00 75.31 94 ARG A C 1
ATOM 794 O O . ARG A 1 94 ? 10.774 -1.841 7.056 1.00 75.31 94 ARG A O 1
ATOM 801 N N . LEU A 1 95 ? 9.412 -0.085 6.686 1.00 77.00 95 LEU A N 1
ATOM 802 C CA . LEU A 1 95 ? 8.156 -0.825 6.882 1.00 77.00 95 LEU A CA 1
ATOM 803 C C . LEU A 1 95 ? 8.044 -2.001 5.902 1.00 77.00 95 LEU A C 1
ATOM 805 O O . LEU A 1 95 ? 7.700 -3.111 6.308 1.00 77.00 95 LEU A O 1
ATOM 809 N N . LEU A 1 96 ? 8.331 -1.762 4.618 1.00 82.06 96 LEU A N 1
ATOM 810 C CA . LEU A 1 96 ? 8.265 -2.791 3.581 1.00 82.06 96 LEU A CA 1
ATOM 811 C C . LEU A 1 96 ? 9.310 -3.884 3.797 1.00 82.06 96 LEU A C 1
ATOM 813 O O . LEU A 1 96 ? 8.980 -5.065 3.721 1.00 82.06 96 LEU A O 1
ATOM 817 N N . GLU A 1 97 ? 10.552 -3.512 4.100 1.00 80.12 97 GLU A N 1
ATOM 818 C CA . GLU A 1 97 ? 11.612 -4.477 4.385 1.00 80.12 97 GLU A CA 1
ATOM 819 C C . GLU A 1 97 ? 11.249 -5.369 5.580 1.00 80.12 97 GLU A C 1
ATOM 821 O O . GLU A 1 97 ? 11.414 -6.589 5.521 1.00 80.12 97 GLU A O 1
ATOM 826 N N . TYR A 1 98 ? 10.704 -4.782 6.649 1.00 77.56 98 TYR A N 1
ATOM 827 C CA . TYR A 1 98 ? 10.240 -5.539 7.806 1.00 77.56 98 TYR A CA 1
ATOM 828 C C . TYR A 1 98 ? 9.086 -6.478 7.448 1.00 77.56 98 TYR A C 1
ATOM 830 O O . TYR A 1 98 ? 9.146 -7.663 7.771 1.00 77.56 98 TYR A O 1
ATOM 838 N N . LEU A 1 99 ? 8.067 -5.972 6.745 1.00 82.00 99 LEU A N 1
ATOM 839 C CA . LEU A 1 99 ? 6.903 -6.742 6.301 1.00 82.00 99 LEU A CA 1
ATOM 840 C C . LEU A 1 99 ? 7.331 -8.012 5.562 1.00 82.00 99 LEU A C 1
ATOM 842 O O . LEU A 1 99 ? 6.896 -9.102 5.930 1.00 82.00 99 LEU A O 1
ATOM 846 N N . TRP A 1 100 ? 8.233 -7.895 4.587 1.00 83.19 100 TRP A N 1
ATOM 847 C CA . TRP A 1 100 ? 8.691 -9.036 3.791 1.00 83.19 100 TRP A CA 1
ATOM 848 C C . TRP A 1 100 ? 9.570 -10.031 4.560 1.00 83.19 100 TRP A C 1
ATOM 850 O O . TRP A 1 100 ? 9.659 -11.188 4.159 1.00 83.19 100 TRP A O 1
ATOM 860 N N . LYS A 1 101 ? 10.185 -9.629 5.680 1.00 79.88 101 LYS A N 1
ATOM 861 C CA . LYS A 1 101 ? 10.957 -10.526 6.564 1.00 79.88 101 LYS A CA 1
ATOM 862 C C . LYS A 1 101 ? 10.085 -11.318 7.543 1.00 79.88 101 LYS A C 1
ATOM 864 O O . LYS A 1 101 ? 10.603 -12.129 8.312 1.00 79.88 101 LYS A O 1
ATOM 869 N N . THR A 1 102 ? 8.780 -11.064 7.576 1.00 75.81 102 THR A N 1
ATOM 870 C CA . THR A 1 102 ? 7.868 -11.723 8.512 1.00 75.81 102 THR A CA 1
ATOM 871 C C . THR A 1 102 ? 7.346 -13.051 7.942 1.00 75.81 102 THR A C 1
ATOM 873 O O . THR A 1 102 ? 7.083 -13.163 6.749 1.00 75.81 102 THR A O 1
ATOM 876 N N . ASN A 1 103 ? 7.135 -14.064 8.794 1.00 78.56 103 ASN A N 1
ATOM 877 C CA . AS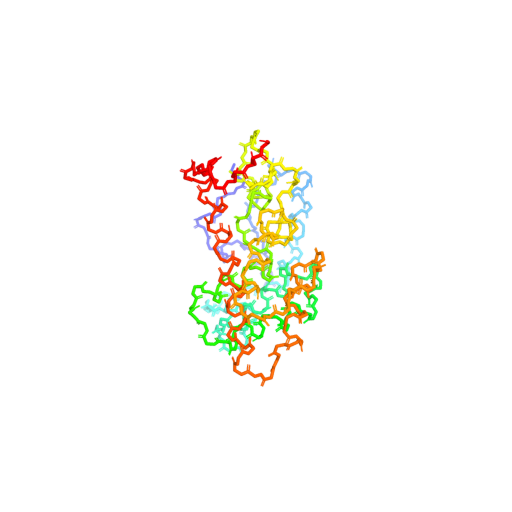N A 1 103 ? 6.571 -15.370 8.396 1.00 78.56 103 ASN A CA 1
ATOM 878 C C . ASN A 1 103 ? 5.036 -15.331 8.198 1.00 78.56 103 ASN A C 1
ATOM 880 O O . ASN A 1 103 ? 4.323 -16.233 8.639 1.00 78.56 103 ASN A O 1
ATOM 884 N N . ALA A 1 104 ? 4.501 -14.269 7.589 1.00 79.06 104 ALA A N 1
ATOM 885 C CA . ALA A 1 104 ? 3.069 -14.160 7.317 1.00 79.06 104 ALA A CA 1
ATOM 886 C C . ALA A 1 104 ? 2.655 -15.001 6.104 1.00 79.06 104 ALA A C 1
ATOM 888 O O . ALA A 1 104 ? 3.440 -15.175 5.171 1.00 79.06 104 ALA A O 1
ATOM 889 N N . PRO A 1 105 ? 1.375 -15.404 6.025 1.00 83.50 105 PRO A N 1
AT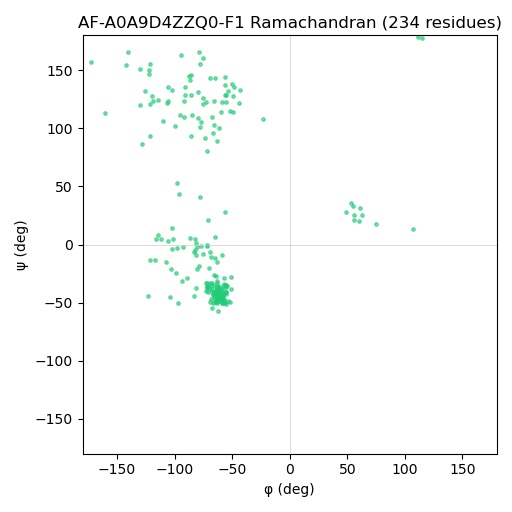OM 890 C CA . PRO A 1 105 ? 0.785 -15.841 4.768 1.00 83.50 105 PRO A CA 1
ATOM 891 C C . PRO A 1 105 ? 0.907 -14.758 3.685 1.00 83.50 105 PRO A C 1
ATOM 893 O O . PRO A 1 105 ? 0.715 -13.570 3.957 1.00 83.50 105 PRO A O 1
ATOM 896 N N . SER A 1 106 ? 1.124 -15.169 2.434 1.00 85.56 106 SER A N 1
ATOM 897 C CA . SER A 1 106 ? 1.289 -14.268 1.278 1.00 85.56 106 SER A CA 1
ATOM 898 C C . SER A 1 106 ? 0.171 -13.229 1.146 1.00 85.56 106 SER A C 1
ATOM 900 O O . SER A 1 106 ? 0.430 -12.066 0.852 1.00 85.56 106 SER A O 1
ATOM 902 N N . LYS A 1 107 ? -1.073 -13.615 1.442 1.00 84.38 107 LYS A N 1
ATOM 903 C CA . LYS A 1 107 ? -2.234 -12.716 1.420 1.00 84.38 107 LYS A CA 1
ATOM 904 C C . LYS A 1 107 ? -2.106 -11.553 2.413 1.00 84.38 107 LYS A C 1
ATOM 906 O O . LYS A 1 107 ? -2.454 -10.426 2.073 1.00 84.38 107 LYS A O 1
ATOM 911 N N . ALA A 1 108 ? -1.579 -11.814 3.611 1.00 83.12 108 ALA A N 1
ATOM 912 C CA . ALA A 1 108 ? -1.333 -10.785 4.619 1.00 83.12 108 ALA A CA 1
ATOM 913 C C . ALA A 1 108 ? -0.154 -9.881 4.224 1.00 83.12 108 ALA A C 1
ATOM 915 O O . ALA A 1 108 ? -0.231 -8.669 4.415 1.00 83.12 108 ALA A O 1
ATOM 916 N N . LEU A 1 109 ? 0.894 -10.451 3.612 1.00 84.94 109 LEU A N 1
ATOM 917 C CA . LEU A 1 109 ? 2.034 -9.686 3.093 1.00 84.94 109 LEU A CA 1
ATOM 918 C C . LEU A 1 109 ? 1.610 -8.712 1.988 1.00 84.94 109 LEU A C 1
ATOM 920 O O . LEU A 1 109 ? 1.928 -7.528 2.050 1.00 84.94 109 LEU A O 1
ATOM 924 N N . ILE A 1 110 ? 0.834 -9.190 1.011 1.00 88.12 110 ILE A N 1
ATOM 925 C CA . ILE A 1 110 ? 0.321 -8.359 -0.087 1.00 88.12 110 ILE A CA 1
ATOM 926 C C . ILE A 1 110 ? -0.575 -7.244 0.457 1.00 88.12 110 ILE A C 1
ATOM 928 O O . ILE A 1 110 ? -0.438 -6.094 0.045 1.00 88.12 110 ILE A O 1
ATOM 932 N N . PHE A 1 111 ? -1.457 -7.558 1.410 1.00 87.75 111 PHE A N 1
ATOM 933 C CA . PHE A 1 111 ? -2.307 -6.554 2.045 1.00 87.75 111 PHE A CA 1
ATOM 934 C C . PHE A 1 111 ? -1.494 -5.483 2.779 1.00 87.75 111 PHE A C 1
ATOM 936 O O . PHE A 1 111 ? -1.720 -4.291 2.577 1.00 87.75 111 PHE A O 1
ATOM 943 N N . GLY A 1 112 ? -0.511 -5.890 3.588 1.00 86.56 112 GLY A N 1
ATOM 944 C CA . GLY A 1 112 ? 0.389 -4.960 4.269 1.00 86.56 112 GLY A CA 1
ATOM 945 C C . GLY A 1 112 ? 1.160 -4.078 3.285 1.00 86.56 112 GLY A C 1
ATOM 946 O O . GLY A 1 112 ? 1.245 -2.868 3.479 1.00 86.56 112 GLY A O 1
ATOM 947 N N . TRP A 1 113 ? 1.646 -4.653 2.182 1.00 87.38 113 TRP A N 1
ATOM 948 C CA . TRP A 1 113 ? 2.344 -3.919 1.125 1.00 87.38 113 TRP A CA 1
ATOM 949 C C . TRP A 1 113 ? 1.431 -2.865 0.481 1.00 87.38 113 TRP A C 1
ATOM 951 O O . TRP A 1 113 ? 1.824 -1.704 0.346 1.00 87.38 113 TRP A O 1
ATOM 961 N N . GLN A 1 114 ? 0.183 -3.230 0.169 1.00 87.25 114 GLN A N 1
ATOM 962 C CA . GLN A 1 114 ? -0.818 -2.289 -0.339 1.00 87.25 114 GLN A CA 1
ATOM 963 C C . GLN A 1 114 ? -1.132 -1.181 0.671 1.00 87.25 114 GLN A C 1
ATOM 965 O O . GLN A 1 114 ? -1.262 -0.026 0.269 1.00 87.25 114 GLN A O 1
ATOM 970 N N . MET A 1 115 ? -1.222 -1.491 1.969 1.00 84.44 115 MET A N 1
ATOM 971 C CA . MET A 1 115 ? -1.439 -0.480 3.010 1.00 84.44 115 MET A CA 1
ATOM 972 C C . MET A 1 115 ? -0.293 0.527 3.096 1.00 84.44 115 MET A C 1
ATOM 974 O O . MET A 1 115 ? -0.546 1.731 3.070 1.00 84.44 115 MET A O 1
ATOM 978 N N . VAL A 1 116 ? 0.957 0.054 3.169 1.00 81.44 116 VAL A N 1
ATOM 979 C CA . VAL A 1 116 ? 2.144 0.920 3.303 1.00 81.44 116 VAL A CA 1
ATOM 980 C C . VAL A 1 116 ? 2.284 1.853 2.099 1.00 81.44 116 VAL A C 1
ATOM 982 O O . VAL A 1 116 ? 2.605 3.032 2.254 1.00 81.44 116 VAL A O 1
ATOM 985 N N . LEU A 1 117 ? 1.974 1.355 0.900 1.00 79.31 117 LEU A N 1
ATOM 986 C CA . LEU A 1 117 ? 1.978 2.157 -0.323 1.00 79.31 117 LEU A CA 1
ATOM 987 C C . LEU A 1 117 ? 0.710 2.995 -0.532 1.00 79.31 117 LEU A C 1
ATOM 989 O O . LEU A 1 117 ? 0.604 3.679 -1.545 1.00 79.31 117 LEU A O 1
ATOM 993 N N . ARG A 1 118 ? -0.250 2.948 0.397 1.00 79.38 118 ARG A N 1
ATOM 994 C CA . ARG A 1 118 ? -1.566 3.589 0.280 1.00 79.38 118 ARG A CA 1
ATOM 995 C C . ARG A 1 118 ? -2.353 3.192 -0.983 1.00 79.38 118 ARG A C 1
ATOM 997 O O . ARG A 1 118 ? -3.117 3.981 -1.521 1.00 79.38 118 ARG A O 1
ATOM 1004 N N . ARG A 1 119 ? -2.189 1.950 -1.447 1.00 77.62 119 ARG A N 1
ATOM 1005 C CA . ARG A 1 119 ? -2.792 1.394 -2.676 1.00 77.62 119 ARG A CA 1
ATOM 1006 C C . ARG A 1 119 ? -4.001 0.479 -2.424 1.00 77.62 119 ARG A C 1
ATOM 1008 O O . ARG A 1 119 ? -4.395 -0.261 -3.325 1.00 77.62 119 ARG A O 1
ATOM 1015 N N . LEU A 1 120 ? -4.589 0.485 -1.224 1.00 81.25 120 LEU A N 1
ATOM 1016 C CA . LEU A 1 120 ? -5.834 -0.252 -0.981 1.00 81.25 120 LEU A CA 1
ATOM 1017 C C . LEU A 1 120 ? -7.005 0.394 -1.724 1.00 81.25 120 LEU A C 1
ATOM 1019 O O . LEU A 1 120 ? -7.126 1.614 -1.789 1.00 81.25 120 LEU A O 1
ATOM 1023 N N . SER A 1 121 ? -7.906 -0.440 -2.233 1.00 70.94 121 SER A N 1
ATOM 1024 C CA . SER A 1 121 ? -9.148 -0.015 -2.876 1.00 70.94 121 SER A CA 1
ATOM 1025 C C . SER A 1 121 ? -10.145 0.525 -1.842 1.00 70.94 121 SER A C 1
ATOM 1027 O O . SER A 1 121 ? -11.032 -0.200 -1.398 1.00 70.94 121 SER A O 1
ATOM 1029 N N . LEU A 1 122 ? -9.964 1.779 -1.428 1.00 72.62 122 LEU A N 1
ATOM 1030 C CA . LEU A 1 122 ? -10.949 2.582 -0.691 1.00 72.62 122 LEU A CA 1
ATOM 1031 C C . LEU A 1 122 ? -11.758 3.446 -1.664 1.00 72.62 122 LEU A C 1
ATOM 1033 O O . LEU A 1 122 ? -11.305 3.677 -2.785 1.00 72.62 122 LEU A O 1
ATOM 1037 N N . ARG A 1 123 ? -12.916 3.986 -1.258 1.00 70.31 123 ARG A N 1
ATOM 1038 C CA . ARG A 1 123 ? -13.725 4.867 -2.121 1.00 70.31 123 ARG A CA 1
ATOM 1039 C C . ARG A 1 123 ? -12.947 6.085 -2.588 1.00 70.31 123 ARG A C 1
ATOM 1041 O O . ARG A 1 123 ? -13.124 6.480 -3.730 1.00 70.31 123 ARG A O 1
ATOM 1048 N N . GLU A 1 124 ? -12.068 6.648 -1.759 1.00 69.31 124 GLU A N 1
ATOM 1049 C CA . GLU A 1 124 ? -11.186 7.744 -2.183 1.00 69.31 124 GLU A CA 1
ATOM 1050 C C . GLU A 1 124 ? -10.291 7.336 -3.366 1.00 69.31 124 GLU A C 1
ATOM 1052 O O . GLU A 1 124 ? -10.218 8.051 -4.362 1.00 69.31 124 GLU A O 1
ATOM 1057 N N . GLU A 1 125 ? -9.658 6.165 -3.298 1.00 68.44 125 GLU A N 1
ATOM 1058 C CA . GLU A 1 125 ? -8.775 5.668 -4.360 1.00 68.44 125 GLU A CA 1
ATOM 1059 C C . GLU A 1 125 ? -9.552 5.204 -5.600 1.00 68.44 125 GLU A C 1
ATOM 1061 O O . GLU A 1 125 ? -9.092 5.365 -6.730 1.00 68.44 125 GLU A O 1
ATOM 1066 N N . LEU A 1 126 ? -10.759 4.667 -5.413 1.00 70.38 126 LEU A N 1
ATOM 1067 C CA . LEU A 1 126 ? -11.654 4.292 -6.508 1.00 70.38 126 LEU A CA 1
ATOM 1068 C C . LEU A 1 126 ? -12.239 5.523 -7.215 1.00 70.38 126 LEU A C 1
ATOM 1070 O O . LEU A 1 126 ? -12.384 5.504 -8.437 1.00 70.38 126 LEU A O 1
ATOM 1074 N N . ALA A 1 127 ? -12.522 6.597 -6.473 1.00 64.94 127 ALA A N 1
ATOM 1075 C CA . ALA A 1 127 ? -12.947 7.880 -7.024 1.00 64.94 127 ALA A CA 1
ATOM 1076 C C . ALA A 1 127 ? -11.822 8.537 -7.838 1.00 64.94 127 ALA A C 1
ATOM 1078 O O . ALA A 1 127 ? -12.071 8.971 -8.958 1.00 64.94 127 ALA A O 1
ATOM 1079 N N . LYS A 1 128 ? -10.569 8.520 -7.351 1.00 66.25 128 LYS A N 1
ATOM 1080 C CA . LYS A 1 128 ? -9.395 8.991 -8.123 1.00 66.25 128 LYS A CA 1
ATOM 1081 C C . LYS A 1 128 ? -9.230 8.256 -9.456 1.00 66.25 128 LYS A C 1
ATOM 1083 O O . LYS A 1 128 ? -8.795 8.838 -10.442 1.00 66.25 128 LYS A O 1
ATOM 1088 N N . ARG A 1 129 ? -9.594 6.972 -9.495 1.00 68.50 129 ARG A N 1
ATOM 1089 C CA . ARG A 1 129 ? -9.545 6.133 -10.702 1.00 68.50 129 ARG A CA 1
ATOM 1090 C C . ARG A 1 129 ? -10.803 6.231 -11.569 1.00 68.50 129 ARG A C 1
ATOM 1092 O O . ARG A 1 129 ? -10.912 5.475 -12.525 1.00 68.50 129 ARG A O 1
ATOM 1099 N N . HIS A 1 130 ? -11.744 7.121 -11.240 1.00 65.94 130 HIS A N 1
ATOM 1100 C CA . HIS A 1 130 ? -13.022 7.287 -11.942 1.00 65.94 130 HIS A CA 1
ATOM 1101 C C . HIS A 1 130 ? -13.852 5.987 -12.024 1.00 65.94 130 HIS A C 1
ATOM 1103 O O . HIS A 1 130 ? -14.666 5.819 -12.925 1.00 65.94 130 HIS A O 1
ATOM 1109 N N . ILE A 1 131 ? -13.654 5.052 -11.082 1.00 65.69 131 ILE A N 1
ATOM 1110 C CA . ILE A 1 131 ? -14.365 3.760 -11.042 1.00 65.69 131 ILE A CA 1
ATOM 1111 C C . ILE A 1 131 ? -15.746 3.928 -10.399 1.00 65.69 131 ILE A C 1
ATOM 1113 O O . ILE A 1 131 ? -16.714 3.301 -10.818 1.00 65.69 131 ILE A O 1
ATOM 1117 N N . ILE A 1 132 ? -15.846 4.780 -9.377 1.00 64.81 132 ILE A N 1
ATOM 1118 C CA . ILE A 1 132 ? -17.125 5.158 -8.771 1.00 64.81 132 ILE A CA 1
ATOM 1119 C C . ILE A 1 132 ? -17.510 6.516 -9.364 1.00 64.81 132 ILE A C 1
ATOM 1121 O O . ILE A 1 132 ? -16.943 7.538 -8.983 1.00 64.81 132 ILE A O 1
ATOM 1125 N N . VAL A 1 133 ? -18.439 6.514 -10.323 1.00 45.44 133 VAL A N 1
ATOM 1126 C CA . VAL A 1 133 ? -18.961 7.711 -11.004 1.00 45.44 133 VAL A CA 1
ATOM 1127 C C . VAL A 1 133 ? -20.370 7.998 -10.478 1.00 45.44 133 VAL A C 1
ATOM 1129 O O . VAL A 1 133 ? -21.240 7.134 -10.546 1.00 45.44 133 VAL A O 1
ATOM 1132 N N . GLY A 1 134 ? -20.603 9.201 -9.944 1.00 51.81 134 GLY A N 1
ATOM 1133 C CA . GLY A 1 134 ? -21.910 9.645 -9.431 1.00 51.81 134 GLY A CA 1
ATOM 1134 C C . GLY A 1 134 ? -21.970 9.817 -7.909 1.00 51.81 134 GLY A C 1
ATOM 1135 O O . GLY A 1 134 ? -20.983 9.580 -7.222 1.00 51.81 134 GLY A O 1
ATOM 1136 N N . THR A 1 135 ? -23.132 10.251 -7.400 1.00 47.53 135 THR A N 1
ATOM 1137 C CA . THR A 1 135 ? -23.501 10.701 -6.029 1.00 47.53 135 THR A CA 1
ATOM 1138 C C . THR A 1 135 ? -23.240 9.719 -4.867 1.00 47.53 135 THR A C 1
ATOM 1140 O O . THR A 1 135 ? -23.923 9.746 -3.844 1.00 47.53 135 THR A O 1
ATOM 1143 N N . HIS A 1 136 ? -22.257 8.834 -4.976 1.00 56.03 136 HIS A N 1
ATOM 1144 C CA . HIS A 1 136 ? -21.778 8.007 -3.883 1.00 56.03 136 HIS A CA 1
ATOM 1145 C C . HIS A 1 136 ? -20.849 8.840 -3.007 1.00 56.03 136 HIS A C 1
ATOM 1147 O O . HIS A 1 136 ? -19.739 9.197 -3.399 1.00 56.03 136 HIS A O 1
ATOM 1153 N N . SER A 1 137 ? -21.320 9.176 -1.806 1.00 65.00 137 SER A N 1
ATOM 1154 C CA . SER A 1 137 ? -20.539 9.969 -0.863 1.00 65.00 137 SER A CA 1
ATOM 1155 C C . SER A 1 137 ? -19.184 9.289 -0.608 1.00 65.00 137 SER A C 1
ATOM 1157 O O . SER A 1 137 ? -19.145 8.115 -0.225 1.00 65.00 137 SER A O 1
ATOM 1159 N N . ILE A 1 138 ? -18.082 10.032 -0.751 1.00 75.56 138 ILE A N 1
ATOM 1160 C CA . ILE A 1 138 ? -16.710 9.610 -0.392 1.00 75.56 138 ILE A CA 1
ATOM 1161 C C . ILE A 1 138 ? -16.563 9.542 1.141 1.00 75.56 138 ILE A C 1
ATOM 1163 O O . ILE A 1 138 ? -15.481 9.665 1.692 1.00 75.56 138 ILE A O 1
ATOM 1167 N N . VAL A 1 139 ? -17.667 9.425 1.871 1.00 82.44 139 VAL A N 1
ATOM 1168 C CA . VAL A 1 139 ? -17.709 9.404 3.323 1.00 82.44 139 VAL A CA 1
ATOM 1169 C C . VAL A 1 139 ? -17.478 7.970 3.789 1.00 82.44 139 VAL A C 1
ATOM 1171 O O . VAL A 1 139 ? -17.876 6.999 3.132 1.00 82.44 139 VAL A O 1
ATOM 1174 N N . CYS A 1 140 ? -16.804 7.848 4.927 1.00 85.31 140 CYS A N 1
ATOM 1175 C CA . CYS A 1 140 ? -16.500 6.587 5.580 1.00 85.31 140 CYS A CA 1
ATOM 1176 C C . CYS A 1 140 ? -17.754 5.700 5.707 1.00 85.31 140 CYS A C 1
ATOM 1178 O O . CYS A 1 140 ? -18.758 6.158 6.262 1.00 85.31 140 CYS A O 1
ATOM 1180 N N . PRO A 1 141 ? -17.707 4.430 5.258 1.00 82.75 141 PRO A N 1
ATOM 1181 C CA . PRO A 1 141 ? -18.852 3.516 5.289 1.00 82.75 141 PRO A CA 1
ATOM 1182 C C . PRO A 1 141 ? -19.274 3.099 6.704 1.00 82.75 141 PRO A C 1
ATOM 1184 O O . PRO A 1 141 ? -20.314 2.468 6.863 1.00 82.75 141 PRO A O 1
ATOM 1187 N N . PHE A 1 142 ? -18.471 3.411 7.723 1.00 86.31 142 PHE A N 1
ATOM 1188 C CA . PHE A 1 142 ? -18.754 3.048 9.110 1.00 86.31 142 PHE A CA 1
ATOM 1189 C C . PHE A 1 142 ? -19.409 4.171 9.902 1.00 86.31 142 PHE A C 1
ATOM 1191 O O . PHE A 1 142 ? -20.407 3.941 10.577 1.00 86.31 142 PHE A O 1
ATOM 1198 N N . CYS A 1 143 ? -18.835 5.376 9.859 1.00 86.50 143 CYS A N 1
ATOM 1199 C CA . CYS A 1 143 ? -19.321 6.492 10.667 1.00 86.50 143 CYS A CA 1
ATOM 1200 C C . CYS A 1 143 ? -20.227 7.443 9.888 1.00 86.50 143 CYS A C 1
ATOM 1202 O O . CYS A 1 143 ? -21.024 8.130 10.511 1.00 86.50 143 CYS A O 1
ATOM 1204 N N . PHE A 1 144 ? -20.113 7.503 8.557 1.00 85.31 144 PHE A N 1
ATOM 1205 C CA . PHE A 1 144 ? -20.826 8.472 7.720 1.00 85.31 144 PHE A CA 1
ATOM 1206 C C . PHE A 1 144 ? -20.592 9.949 8.116 1.00 85.31 144 PHE A C 1
ATOM 1208 O O . PHE A 1 144 ? -21.385 10.812 7.752 1.00 85.31 144 PHE A O 1
ATOM 1215 N N . LEU A 1 145 ? -19.499 10.255 8.833 1.00 83.38 145 LEU A N 1
ATOM 1216 C CA . LEU A 1 145 ? -19.181 11.609 9.318 1.00 83.38 145 LEU A CA 1
ATOM 1217 C C . LEU A 1 145 ? -18.084 12.307 8.509 1.00 83.38 145 LEU A C 1
ATOM 1219 O O . LEU A 1 145 ? -18.201 13.486 8.194 1.00 83.38 145 LEU A O 1
ATOM 1223 N N . LEU A 1 146 ? -16.993 11.598 8.207 1.00 84.06 146 LEU A N 1
ATOM 1224 C CA . LEU A 1 146 ? -15.797 12.163 7.575 1.00 84.06 146 LEU A CA 1
ATOM 1225 C C . LEU A 1 146 ? -15.485 11.459 6.258 1.00 84.06 146 LEU A C 1
ATOM 1227 O O . LEU A 1 146 ? -15.847 10.294 6.064 1.00 84.06 146 LEU A O 1
ATOM 1231 N N . LYS A 1 147 ? -14.777 12.162 5.366 1.00 83.75 147 LYS A N 1
ATOM 1232 C CA . LYS A 1 147 ? -14.244 11.589 4.127 1.00 83.75 147 LYS A CA 1
ATOM 1233 C C . LYS A 1 147 ? -13.414 10.338 4.445 1.00 83.75 147 LYS A C 1
ATOM 1235 O O . LYS A 1 147 ? -12.585 10.343 5.354 1.00 83.75 147 LYS A O 1
ATOM 1240 N N . GLU A 1 148 ? -13.662 9.265 3.707 1.00 82.31 148 GLU A N 1
ATOM 1241 C CA . GLU A 1 148 ? -12.917 8.021 3.803 1.00 82.31 148 GLU A CA 1
ATOM 1242 C C . GLU A 1 148 ? -11.479 8.253 3.341 1.00 82.31 148 GLU A C 1
ATOM 1244 O O . GLU A 1 148 ? -11.240 8.690 2.220 1.00 82.31 148 GLU A O 1
ATOM 1249 N N . SER A 1 149 ? -10.539 7.938 4.222 1.00 84.00 149 SER A N 1
ATOM 1250 C CA . SER A 1 149 ? -9.108 7.853 3.952 1.00 84.00 149 SER A CA 1
ATOM 1251 C C . SER A 1 149 ? -8.549 6.657 4.720 1.00 84.00 149 SER A C 1
ATOM 1253 O O . SER A 1 149 ? -9.212 6.145 5.626 1.00 84.00 149 SER A O 1
ATOM 1255 N N . LEU A 1 150 ? -7.332 6.210 4.397 1.00 83.56 150 LEU A N 1
ATOM 1256 C CA . LEU A 1 150 ? -6.685 5.104 5.122 1.00 83.56 150 LEU A CA 1
ATOM 1257 C C . LEU A 1 150 ? -6.542 5.392 6.616 1.00 83.56 150 LEU A C 1
ATOM 1259 O O . LEU A 1 150 ? -6.891 4.555 7.445 1.00 83.56 150 LEU A O 1
ATOM 1263 N N . ASP A 1 151 ? -6.066 6.587 6.955 1.00 84.25 151 ASP A N 1
ATOM 1264 C CA . ASP A 1 151 ? -5.879 6.987 8.348 1.00 84.25 151 ASP A CA 1
ATOM 1265 C C . ASP A 1 151 ? -7.236 7.049 9.066 1.00 84.25 151 ASP A C 1
ATOM 1267 O O . ASP A 1 151 ? -7.380 6.566 10.193 1.00 84.25 151 ASP A O 1
ATOM 1271 N N . HIS A 1 152 ? -8.274 7.555 8.386 1.00 86.56 152 HIS A N 1
ATOM 1272 C CA . HIS A 1 152 ? -9.604 7.605 8.968 1.00 86.56 152 HIS A CA 1
ATOM 1273 C C . HIS A 1 152 ? -10.204 6.216 9.176 1.00 86.56 152 HIS A C 1
ATOM 1275 O O . HIS A 1 152 ? -10.590 5.888 10.294 1.00 86.56 152 HIS A O 1
ATOM 1281 N N . ILE A 1 153 ? -10.279 5.389 8.134 1.00 87.88 153 ILE A N 1
ATOM 1282 C CA . ILE A 1 153 ? -10.959 4.095 8.217 1.00 87.88 153 ILE A CA 1
ATOM 1283 C C . ILE A 1 153 ? -10.282 3.153 9.209 1.00 87.88 153 ILE A C 1
ATOM 1285 O O . ILE A 1 153 ? -10.979 2.388 9.864 1.00 87.88 153 ILE A O 1
ATOM 1289 N N . PHE A 1 154 ? -8.959 3.209 9.360 1.00 87.50 154 PHE A N 1
ATOM 1290 C CA . PHE A 1 154 ? -8.255 2.287 10.243 1.00 87.50 154 PHE A CA 1
ATOM 1291 C C . PHE A 1 154 ? -8.032 2.816 11.655 1.00 87.50 154 PHE A C 1
ATOM 1293 O O . PHE A 1 154 ? -8.021 1.996 12.566 1.00 87.50 154 PHE A O 1
ATOM 1300 N N . LEU A 1 155 ? -7.867 4.126 11.869 1.00 82.25 155 LEU A N 1
ATOM 1301 C CA . LEU A 1 155 ? -7.452 4.657 13.178 1.00 82.25 155 LEU A CA 1
ATOM 1302 C C . LEU A 1 155 ? -8.425 5.678 13.775 1.00 82.25 155 LEU A C 1
ATOM 1304 O O . LEU A 1 155 ? -8.725 5.610 14.967 1.00 82.25 155 LEU A O 1
ATOM 1308 N N . ILE A 1 156 ? -8.915 6.625 12.970 1.00 84.94 156 ILE A N 1
ATOM 1309 C CA . ILE A 1 156 ? -9.680 7.782 13.480 1.00 84.94 156 ILE A CA 1
ATOM 1310 C C . ILE A 1 156 ? -11.181 7.478 13.566 1.00 84.94 156 ILE A C 1
ATOM 1312 O O . ILE A 1 156 ? -11.888 8.046 14.395 1.00 84.94 156 ILE A O 1
ATOM 1316 N N . CYS A 1 157 ? -11.697 6.596 12.708 1.00 88.50 157 CYS A N 1
ATOM 1317 C CA . CYS A 1 157 ? -13.109 6.242 12.681 1.00 88.50 157 CYS A CA 1
ATOM 1318 C C . CYS A 1 157 ? -13.548 5.738 14.066 1.00 88.50 157 CYS A C 1
ATOM 1320 O O . CYS A 1 157 ? -12.924 4.809 14.580 1.00 88.50 157 CYS A O 1
ATOM 1322 N N . PRO A 1 158 ? -14.637 6.273 14.656 1.00 88.38 158 PRO A N 1
ATOM 1323 C CA . PRO A 1 158 ? -15.088 5.865 15.986 1.00 88.38 158 PRO A CA 1
ATOM 1324 C C . PRO A 1 158 ? -15.315 4.355 16.126 1.00 88.38 158 PRO A C 1
ATOM 1326 O O . PRO A 1 158 ? -15.026 3.783 17.174 1.00 88.38 158 PRO A O 1
ATOM 1329 N N . LEU A 1 159 ? -15.801 3.698 15.065 1.00 88.06 159 LEU A N 1
ATOM 1330 C CA . LEU A 1 159 ? -15.984 2.247 15.055 1.00 88.06 159 LEU A CA 1
ATOM 1331 C C . LEU A 1 159 ? -14.636 1.518 15.109 1.00 88.06 159 LEU A C 1
ATOM 1333 O O . LEU A 1 159 ? -14.434 0.654 15.957 1.00 88.06 159 LEU A O 1
ATOM 1337 N N . SER A 1 160 ? -13.705 1.890 14.235 1.00 87.88 160 SER A N 1
ATOM 1338 C CA . SER A 1 160 ? -12.371 1.289 14.175 1.00 87.88 160 SER A CA 1
ATOM 1339 C C . SER A 1 160 ? -11.577 1.533 15.452 1.00 87.88 160 SER A C 1
ATOM 1341 O O . SER A 1 160 ? -10.917 0.624 15.943 1.00 87.88 160 SER A O 1
ATOM 1343 N N . ASN A 1 161 ? -11.695 2.722 16.043 1.00 84.31 161 ASN A N 1
ATOM 1344 C CA . ASN A 1 161 ? -11.073 3.047 17.319 1.00 84.31 161 ASN A CA 1
ATOM 1345 C C . ASN A 1 161 ? -11.568 2.119 18.443 1.00 84.31 161 ASN A C 1
ATOM 1347 O O . ASN A 1 161 ? -10.752 1.552 19.163 1.00 84.31 161 ASN A O 1
ATOM 1351 N N . ARG A 1 162 ? -12.884 1.869 18.531 1.00 85.12 162 ARG A N 1
ATOM 1352 C CA . ARG A 1 162 ? -13.442 0.890 19.483 1.00 85.12 162 ARG A CA 1
ATOM 1353 C C . ARG A 1 162 ? -12.889 -0.516 19.259 1.00 85.12 162 ARG A C 1
ATOM 1355 O O . ARG A 1 162 ? -12.526 -1.173 20.228 1.00 85.12 162 ARG A O 1
ATOM 1362 N N . ILE A 1 163 ? -12.777 -0.957 18.002 1.00 86.00 163 ILE A N 1
ATOM 1363 C CA . ILE A 1 163 ? -12.171 -2.257 17.666 1.00 86.00 163 ILE A CA 1
ATOM 1364 C C . ILE A 1 163 ? -10.732 -2.324 18.192 1.00 86.00 163 ILE A C 1
ATOM 1366 O O . ILE A 1 163 ? -10.359 -3.322 18.800 1.00 86.00 163 ILE A O 1
ATOM 1370 N N . TRP A 1 164 ? -9.939 -1.266 18.008 1.00 81.62 164 TRP A N 1
ATOM 1371 C CA . TRP A 1 164 ? -8.574 -1.209 18.535 1.00 81.62 164 TRP A CA 1
ATOM 1372 C C . TRP A 1 164 ? -8.521 -1.256 20.060 1.00 81.62 164 TRP A C 1
ATOM 1374 O O . TRP A 1 164 ? -7.705 -1.997 20.600 1.00 81.62 164 TRP A O 1
ATOM 1384 N N . VAL A 1 165 ? -9.385 -0.516 20.758 1.00 79.69 165 VAL A N 1
ATOM 1385 C CA . VAL A 1 165 ? -9.441 -0.523 22.231 1.00 79.69 165 VAL A CA 1
ATOM 1386 C C . VAL A 1 165 ? -9.725 -1.930 22.763 1.00 79.69 165 VAL A C 1
ATOM 1388 O O . VAL A 1 165 ? -8.968 -2.429 23.597 1.00 79.69 165 VAL A O 1
ATOM 1391 N N . GLU A 1 166 ? -10.754 -2.595 22.236 1.00 82.88 166 GLU A N 1
ATOM 1392 C CA . GLU A 1 166 ? -11.117 -3.964 22.627 1.00 82.88 166 GLU A CA 1
ATOM 1393 C C . GLU A 1 166 ? -9.988 -4.956 22.323 1.00 82.88 166 GLU A C 1
ATOM 1395 O O . GLU A 1 166 ? -9.553 -5.724 23.184 1.00 82.88 166 GLU A O 1
ATOM 1400 N N . ALA A 1 167 ? -9.451 -4.901 21.104 1.00 78.94 167 ALA A N 1
ATOM 1401 C CA . ALA A 1 167 ? -8.436 -5.841 20.656 1.00 78.94 167 ALA A CA 1
ATOM 1402 C C . ALA A 1 167 ? -7.101 -5.673 21.408 1.00 78.94 167 ALA A C 1
ATOM 1404 O O . ALA A 1 167 ? -6.404 -6.656 21.668 1.00 78.94 167 ALA A O 1
ATOM 1405 N N . CYS A 1 168 ? -6.746 -4.450 21.811 1.00 73.62 168 CYS A N 1
ATOM 1406 C CA . CYS A 1 168 ? -5.588 -4.200 22.670 1.00 73.62 168 CYS A CA 1
ATOM 1407 C C . CYS A 1 168 ? -5.818 -4.666 24.110 1.00 73.62 168 CYS A C 1
ATOM 1409 O O . CYS A 1 168 ? -4.900 -5.230 24.715 1.00 73.62 168 CYS A O 1
ATOM 1411 N N . GLY A 1 169 ? -7.049 -4.529 24.616 1.00 71.31 169 GLY A N 1
ATOM 1412 C CA . GLY A 1 169 ? -7.469 -5.109 25.890 1.00 71.31 169 GLY A CA 1
ATOM 1413 C C . GLY A 1 169 ? -7.234 -6.621 25.950 1.00 71.31 169 GLY A C 1
ATOM 1414 O O . GLY A 1 169 ? -6.680 -7.117 26.932 1.00 71.31 169 GLY A O 1
ATOM 1415 N N . TRP A 1 170 ? -7.541 -7.349 24.871 1.00 72.62 170 TRP A N 1
ATOM 1416 C CA . TRP A 1 170 ? -7.365 -8.809 24.805 1.00 72.62 170 TRP A CA 1
ATOM 1417 C C . TRP A 1 170 ? -5.915 -9.278 24.913 1.00 72.62 170 TRP A C 1
ATOM 1419 O O . TRP A 1 170 ? -5.668 -10.397 25.356 1.00 72.62 170 TRP A O 1
ATOM 1429 N N . ILE A 1 171 ? -4.950 -8.447 24.515 1.00 68.25 171 ILE A N 1
ATOM 1430 C CA . ILE A 1 171 ? -3.537 -8.852 24.482 1.00 68.25 171 ILE A CA 1
ATOM 1431 C C . ILE A 1 171 ? -2.731 -8.231 25.630 1.00 68.25 171 ILE A C 1
ATOM 1433 O O . ILE A 1 171 ? -1.513 -8.425 25.729 1.00 68.25 171 ILE A O 1
ATOM 1437 N N . SER A 1 172 ? -3.399 -7.476 26.513 1.00 65.25 172 SER A N 1
ATOM 1438 C CA . SER A 1 172 ? -2.751 -6.673 27.560 1.00 65.25 172 SER A CA 1
ATOM 1439 C C . SER A 1 172 ? -1.601 -5.820 27.004 1.00 65.25 172 SER A C 1
ATOM 1441 O O . SER A 1 172 ? -0.618 -5.536 27.688 1.00 65.25 172 SER A O 1
ATOM 1443 N N . ALA A 1 173 ? -1.693 -5.461 25.723 1.00 58.59 173 ALA A N 1
ATOM 1444 C CA . ALA A 1 173 ? -0.811 -4.506 25.094 1.00 58.59 173 ALA A CA 1
ATOM 1445 C C . ALA A 1 173 ? -1.421 -3.138 25.388 1.00 58.59 173 ALA A C 1
ATOM 1447 O O . ALA A 1 173 ? -2.616 -2.947 25.162 1.00 58.59 173 ALA A O 1
ATOM 1448 N N . GLY A 1 174 ? -0.633 -2.199 25.920 1.00 54.31 174 GLY A N 1
ATOM 1449 C CA . GLY A 1 174 ? -1.089 -0.813 26.026 1.00 54.31 174 GLY A CA 1
ATOM 1450 C C . GLY A 1 174 ? -1.672 -0.373 24.681 1.00 54.31 174 GLY A C 1
ATOM 1451 O O . GLY A 1 174 ? -1.119 -0.728 23.636 1.00 54.31 174 GLY A O 1
ATOM 1452 N N . ALA A 1 175 ? -2.821 0.308 24.706 1.00 51.19 175 ALA A N 1
ATOM 1453 C CA . ALA A 1 175 ? -3.486 0.755 23.487 1.00 51.19 175 ALA A CA 1
ATOM 1454 C C . ALA A 1 175 ? -2.478 1.497 22.590 1.00 51.19 175 ALA A C 1
ATOM 1456 O O . ALA A 1 175 ? -1.664 2.261 23.122 1.00 51.19 175 ALA A O 1
ATOM 1457 N N . PRO A 1 176 ? -2.481 1.280 21.261 1.00 52.50 176 PRO A N 1
ATOM 1458 C CA . PRO A 1 176 ? -1.595 1.998 20.368 1.00 52.50 176 PRO A CA 1
ATOM 1459 C C . PRO A 1 176 ? -1.830 3.484 20.595 1.00 52.50 176 PRO A C 1
ATOM 1461 O O . PRO A 1 176 ? -2.963 3.965 20.502 1.00 52.50 176 PRO A O 1
ATOM 1464 N N . SER A 1 177 ? -0.757 4.197 20.940 1.00 49.97 177 SER A N 1
ATOM 1465 C CA . SER A 1 177 ? -0.764 5.649 21.037 1.00 49.97 177 SER A CA 1
ATOM 1466 C C . SER A 1 177 ? -1.392 6.175 19.753 1.00 49.97 177 SER A C 1
ATOM 1468 O O . SER A 1 177 ? -0.866 5.921 18.669 1.00 49.97 177 SER A O 1
ATOM 1470 N N . CYS A 1 178 ? -2.561 6.807 19.865 1.00 47.22 178 CYS A N 1
ATOM 1471 C CA . CYS A 1 178 ? -3.350 7.259 18.726 1.00 47.22 178 CYS A CA 1
ATOM 1472 C C . CYS A 1 178 ? -2.557 8.317 17.955 1.00 47.22 178 CYS A C 1
ATOM 1474 O O . CYS A 1 178 ? -2.640 9.506 18.246 1.00 47.22 178 CYS A O 1
ATOM 1476 N N . SER A 1 179 ? -1.749 7.882 16.992 1.00 53.09 179 SER A N 1
ATOM 1477 C CA . SER A 1 179 ? -1.091 8.777 16.057 1.00 53.09 179 SER A CA 1
ATOM 1478 C C . SER A 1 179 ? -2.042 9.029 14.887 1.00 53.09 179 SER A C 1
ATOM 1480 O O . SER A 1 179 ? -2.752 8.126 14.439 1.00 53.09 179 SER A O 1
ATOM 1482 N N . ALA A 1 180 ? -2.073 10.265 14.388 1.00 56.84 180 ALA A N 1
ATOM 1483 C CA . ALA A 1 180 ? -2.947 10.662 13.283 1.00 56.84 180 ALA A CA 1
ATOM 1484 C C . ALA A 1 180 ? -2.556 10.033 11.926 1.00 56.84 180 ALA A C 1
ATOM 1486 O O . ALA A 1 180 ? -3.285 10.196 10.952 1.00 56.84 180 ALA A O 1
ATOM 1487 N N . SER A 1 181 ? -1.422 9.325 11.851 1.00 66.38 181 SER A N 1
ATOM 1488 C CA . SER A 1 181 ? -0.885 8.714 10.630 1.00 66.38 181 SER A CA 1
ATOM 1489 C C . SER A 1 181 ? -0.770 7.203 10.796 1.00 66.38 181 SER A C 1
ATOM 1491 O O . SER A 1 181 ? -0.122 6.712 11.718 1.00 66.38 181 SER A O 1
ATOM 1493 N N . LEU A 1 182 ? -1.337 6.443 9.860 1.00 67.56 182 LEU A N 1
ATOM 1494 C CA . LEU A 1 182 ? -1.200 4.991 9.815 1.00 67.56 182 LEU A CA 1
ATOM 1495 C C . LEU A 1 182 ? 0.270 4.575 9.720 1.00 67.56 182 LEU A C 1
ATOM 1497 O O . LEU A 1 182 ? 0.695 3.686 10.447 1.00 67.56 182 LEU A O 1
ATOM 1501 N N . ALA A 1 183 ? 1.066 5.259 8.896 1.00 63.78 183 ALA A N 1
ATOM 1502 C CA . ALA A 1 183 ? 2.495 4.980 8.781 1.00 63.78 183 ALA A CA 1
ATOM 1503 C C . ALA A 1 183 ? 3.214 5.180 10.123 1.00 63.78 183 ALA A C 1
ATOM 1505 O O . ALA A 1 183 ? 3.967 4.304 10.536 1.00 63.78 183 ALA A O 1
ATOM 1506 N N . ASN A 1 184 ? 2.905 6.258 10.849 1.00 65.06 184 ASN A N 1
ATOM 1507 C CA . ASN A 1 184 ? 3.540 6.561 12.134 1.00 65.06 184 ASN A CA 1
ATOM 1508 C C . ASN A 1 184 ? 3.068 5.594 13.225 1.00 65.06 184 ASN A C 1
ATOM 1510 O O . ASN A 1 184 ? 3.871 5.174 14.047 1.00 65.06 184 ASN A O 1
ATOM 1514 N N . SER A 1 185 ? 1.798 5.180 13.208 1.00 67.25 185 SER A N 1
ATOM 1515 C CA . SER A 1 185 ? 1.268 4.165 14.125 1.00 67.25 185 SER A CA 1
ATOM 1516 C C . SER A 1 185 ? 1.905 2.796 13.879 1.00 67.25 185 SER A C 1
ATOM 1518 O O . SER A 1 185 ? 2.270 2.117 14.834 1.00 67.25 185 SER A O 1
ATOM 1520 N N . PHE A 1 186 ? 2.103 2.401 12.615 1.00 66.00 186 PHE A N 1
ATOM 1521 C CA . PHE A 1 186 ? 2.814 1.167 12.266 1.00 66.00 186 PHE A CA 1
ATOM 1522 C C . PHE A 1 186 ? 4.318 1.257 12.560 1.00 66.00 186 PHE A C 1
ATOM 1524 O O . PHE A 1 186 ? 4.883 0.272 13.023 1.00 66.00 186 PHE A O 1
ATOM 1531 N N . MET A 1 187 ? 4.960 2.410 12.349 1.00 61.56 187 MET A N 1
ATOM 1532 C CA . MET A 1 187 ? 6.376 2.642 12.674 1.00 61.56 187 MET A CA 1
ATOM 1533 C C . MET A 1 187 ? 6.625 2.655 14.178 1.00 61.56 187 MET A C 1
ATOM 1535 O O . MET A 1 187 ? 7.501 1.938 14.646 1.00 61.56 187 MET A O 1
ATOM 1539 N N . ALA A 1 188 ? 5.801 3.370 14.948 1.00 61.84 188 ALA A N 1
ATOM 1540 C CA . ALA A 1 188 ? 5.817 3.311 16.405 1.00 61.84 188 ALA A CA 1
ATOM 1541 C C . ALA A 1 188 ? 5.611 1.872 16.887 1.00 61.84 188 ALA A C 1
ATOM 1543 O O . ALA A 1 188 ? 6.240 1.449 17.853 1.00 61.84 188 ALA A O 1
ATOM 1544 N N . PHE A 1 189 ? 4.792 1.088 16.176 1.00 56.28 189 PHE A N 1
ATOM 1545 C CA . PHE A 1 189 ? 4.715 -0.344 16.406 1.00 56.28 189 PHE A CA 1
ATOM 1546 C C . PHE A 1 189 ? 6.066 -1.009 16.121 1.00 56.28 189 PHE A C 1
ATOM 1548 O O . PHE A 1 189 ? 6.606 -1.587 17.046 1.00 56.28 189 PHE A O 1
ATOM 1555 N N . ILE A 1 190 ? 6.664 -0.890 14.927 1.00 56.62 190 ILE A N 1
ATOM 1556 C CA . ILE A 1 190 ? 7.966 -1.504 14.577 1.00 56.62 190 ILE A CA 1
ATOM 1557 C C . ILE A 1 190 ? 9.088 -1.144 15.564 1.00 56.62 190 ILE A C 1
ATOM 1559 O O . ILE A 1 190 ? 9.770 -2.054 16.042 1.00 56.62 190 ILE A O 1
ATOM 1563 N N . ASP A 1 191 ? 9.257 0.133 15.907 1.00 56.09 191 ASP A N 1
ATOM 1564 C CA . ASP A 1 191 ? 10.312 0.608 16.814 1.00 56.09 191 ASP A CA 1
ATOM 1565 C C . ASP A 1 191 ? 10.116 0.070 18.240 1.00 56.09 191 ASP A C 1
ATOM 1567 O O . ASP A 1 191 ? 11.072 -0.308 18.919 1.00 56.09 191 ASP A O 1
ATOM 1571 N N . VAL A 1 192 ? 8.861 -0.083 18.675 1.00 49.69 192 VAL A N 1
ATOM 1572 C CA . VAL A 1 192 ? 8.511 -0.741 19.943 1.00 49.69 192 VAL A CA 1
ATOM 1573 C C . VAL A 1 192 ? 8.561 -2.274 19.820 1.00 49.69 192 VAL A C 1
ATOM 1575 O O . VAL A 1 192 ? 8.668 -2.970 20.824 1.00 49.69 192 VAL A O 1
ATOM 1578 N N . VAL A 1 193 ? 8.528 -2.858 18.623 1.00 53.34 193 VAL A N 1
ATOM 1579 C CA . VAL A 1 193 ? 8.283 -4.297 18.387 1.00 53.34 193 VAL A CA 1
ATOM 1580 C C . VAL A 1 193 ? 9.527 -5.081 17.955 1.00 53.34 193 VAL A C 1
ATOM 1582 O O . VAL A 1 193 ? 9.549 -6.308 18.061 1.00 53.34 193 VAL A O 1
ATOM 1585 N N . GLY A 1 194 ? 10.593 -4.400 17.542 1.00 49.72 194 GLY A N 1
ATOM 1586 C CA . GLY A 1 194 ? 11.692 -4.958 16.747 1.00 49.72 194 GLY A CA 1
ATOM 1587 C C . GLY A 1 194 ? 12.510 -6.143 17.288 1.00 49.72 194 GLY A C 1
ATOM 1588 O O . GLY A 1 194 ? 13.284 -6.702 16.516 1.00 49.72 194 GLY A O 1
ATOM 1589 N N . THR A 1 195 ? 12.373 -6.589 18.542 1.00 56.88 195 THR A N 1
ATOM 1590 C CA . THR A 1 195 ? 13.363 -7.513 19.142 1.00 56.88 195 THR A CA 1
ATOM 1591 C C . THR A 1 195 ? 12.850 -8.866 19.638 1.00 56.88 195 THR A C 1
ATOM 1593 O O . THR A 1 195 ? 13.678 -9.744 19.869 1.00 56.88 195 THR A O 1
ATOM 1596 N N . THR A 1 196 ? 11.537 -9.110 19.782 1.00 63.00 196 THR A N 1
ATOM 1597 C CA . THR A 1 196 ? 11.051 -10.368 20.404 1.00 63.00 196 THR A CA 1
ATOM 1598 C C . THR A 1 196 ? 9.977 -11.119 19.600 1.00 63.00 196 THR A C 1
ATOM 1600 O O . THR A 1 196 ? 9.176 -10.497 18.896 1.00 63.00 196 THR A O 1
ATOM 1603 N N . PRO A 1 197 ? 9.891 -12.464 19.718 1.00 66.31 197 PRO A N 1
ATOM 1604 C CA . PRO A 1 197 ? 8.867 -13.272 19.044 1.00 66.31 197 PRO A CA 1
ATOM 1605 C C . PRO A 1 197 ? 7.435 -12.849 19.393 1.00 66.31 197 PRO A C 1
ATOM 1607 O O . PRO A 1 197 ? 6.597 -12.724 18.505 1.00 66.31 197 PRO A O 1
ATOM 1610 N N . ARG A 1 198 ? 7.175 -12.538 20.675 1.00 66.12 198 ARG A N 1
ATOM 1611 C CA . ARG A 1 198 ? 5.882 -12.019 21.159 1.00 66.12 198 ARG A CA 1
ATOM 1612 C C . ARG A 1 198 ? 5.465 -10.763 20.399 1.00 66.12 198 ARG A C 1
ATOM 1614 O O . ARG A 1 198 ? 4.301 -10.607 20.056 1.00 66.12 198 ARG A O 1
ATOM 1621 N N . ARG A 1 199 ? 6.420 -9.877 20.125 1.00 65.50 199 ARG A N 1
ATOM 1622 C CA . ARG A 1 199 ? 6.178 -8.608 19.446 1.00 65.50 199 ARG A CA 1
ATOM 1623 C C . ARG A 1 199 ? 5.849 -8.825 17.957 1.00 65.50 199 ARG A C 1
ATOM 1625 O O . ARG A 1 199 ? 4.870 -8.255 17.485 1.00 65.50 199 ARG A O 1
ATOM 1632 N N . ARG A 1 200 ? 6.532 -9.733 17.244 1.00 69.62 200 ARG A N 1
ATOM 1633 C CA . ARG A 1 200 ? 6.153 -10.112 15.859 1.00 69.62 200 ARG A CA 1
ATOM 1634 C C . ARG A 1 200 ? 4.697 -10.584 15.757 1.00 69.62 200 ARG A C 1
ATOM 1636 O O . ARG A 1 200 ? 3.988 -10.191 14.834 1.00 69.62 200 ARG A O 1
ATOM 1643 N N . THR A 1 201 ? 4.231 -11.366 16.732 1.00 70.25 201 THR A N 1
ATOM 1644 C CA . THR A 1 201 ? 2.830 -11.809 16.811 1.00 70.25 201 THR A CA 1
ATOM 1645 C C . THR A 1 201 ? 1.856 -10.640 16.965 1.00 70.25 201 THR A C 1
ATOM 1647 O O . THR A 1 201 ? 0.817 -10.626 16.309 1.00 70.25 201 THR A O 1
ATOM 1650 N N . LEU A 1 202 ? 2.198 -9.627 17.770 1.00 71.06 202 LEU A N 1
ATOM 1651 C CA . LEU A 1 202 ? 1.376 -8.417 17.914 1.00 71.06 202 LEU A CA 1
ATOM 1652 C C . LEU A 1 202 ? 1.241 -7.654 16.594 1.00 71.06 202 LEU A C 1
ATOM 1654 O O . LEU A 1 202 ? 0.175 -7.129 16.291 1.00 71.06 202 LEU A O 1
ATOM 1658 N N . TRP A 1 203 ? 2.309 -7.601 15.797 1.00 73.44 203 TRP A N 1
ATOM 1659 C CA . TRP A 1 203 ? 2.286 -6.891 14.520 1.00 73.44 203 TRP A CA 1
ATOM 1660 C C . TRP A 1 203 ? 1.379 -7.595 13.504 1.00 73.44 203 TRP A C 1
ATOM 1662 O O . TRP A 1 203 ? 0.576 -6.948 12.831 1.00 73.44 203 TRP A O 1
ATOM 1672 N N . PHE A 1 204 ? 1.416 -8.931 13.464 1.00 76.75 204 PHE A N 1
ATOM 1673 C CA . PHE A 1 204 ? 0.453 -9.709 12.682 1.00 76.75 204 PHE A CA 1
ATOM 1674 C C . PHE A 1 204 ? -0.981 -9.528 13.150 1.00 76.75 204 PHE A C 1
ATOM 1676 O O . PHE A 1 204 ? -1.881 -9.435 12.320 1.00 76.75 204 PHE A O 1
ATOM 1683 N N . PHE A 1 205 ? -1.193 -9.453 14.461 1.00 78.19 205 PHE A N 1
ATOM 1684 C CA . PHE A 1 205 ? -2.510 -9.179 15.009 1.00 78.19 205 PHE A CA 1
ATOM 1685 C C . PHE A 1 205 ? -3.024 -7.800 14.572 1.00 78.19 205 PHE A C 1
ATOM 1687 O O . PHE A 1 205 ? -4.169 -7.681 14.145 1.00 78.19 205 PHE A O 1
ATOM 1694 N N . GLY A 1 206 ? -2.158 -6.782 14.559 1.00 80.81 206 GLY A N 1
ATOM 1695 C CA . GLY A 1 206 ? -2.484 -5.464 14.017 1.00 80.81 206 GLY A CA 1
ATOM 1696 C C . GLY A 1 206 ? -2.849 -5.498 12.528 1.00 80.81 206 GLY A C 1
ATOM 1697 O O . GLY A 1 206 ? -3.886 -4.965 12.134 1.00 80.81 206 GLY A O 1
ATOM 1698 N N . LEU A 1 207 ? -2.056 -6.186 11.695 1.00 82.81 207 LEU A N 1
ATOM 1699 C CA . LEU A 1 207 ? -2.393 -6.394 10.280 1.00 82.81 207 LEU A CA 1
ATOM 1700 C C . LEU A 1 207 ? -3.722 -7.134 10.098 1.00 82.81 207 LEU A C 1
ATOM 1702 O O . LEU A 1 207 ? -4.482 -6.812 9.186 1.00 82.81 207 LEU A O 1
ATOM 1706 N N . PHE A 1 208 ? -4.005 -8.113 10.956 1.00 85.25 208 PHE A N 1
ATOM 1707 C CA . PHE A 1 208 ? -5.249 -8.869 10.925 1.00 85.25 208 PHE A CA 1
ATOM 1708 C C . PHE A 1 208 ? -6.459 -7.993 11.273 1.00 85.25 208 PHE A C 1
ATOM 1710 O O . PHE A 1 208 ? -7.462 -8.050 10.566 1.00 85.25 208 PHE A O 1
ATOM 1717 N N . ILE A 1 209 ? -6.358 -7.126 12.287 1.00 86.00 209 ILE A N 1
ATOM 1718 C CA . ILE A 1 209 ? -7.406 -6.142 12.600 1.00 86.00 209 ILE A CA 1
ATOM 1719 C C . ILE A 1 209 ? -7.666 -5.241 11.392 1.00 86.00 209 ILE A C 1
ATOM 1721 O O . ILE A 1 209 ? -8.814 -5.103 10.967 1.00 86.00 209 ILE A O 1
ATOM 1725 N N . CYS A 1 210 ? -6.613 -4.677 10.790 1.00 87.56 210 CYS A N 1
ATOM 1726 C CA . CYS A 1 210 ? -6.757 -3.870 9.579 1.00 87.56 210 CYS A CA 1
ATOM 1727 C C . CYS A 1 210 ? -7.425 -4.664 8.447 1.00 87.56 210 CYS A C 1
ATOM 1729 O O . CYS A 1 210 ? -8.328 -4.158 7.785 1.00 87.56 210 CYS A O 1
ATOM 1731 N N . TRP A 1 211 ? -7.043 -5.925 8.242 1.00 88.69 211 TRP A N 1
ATOM 1732 C CA . TRP A 1 211 ? -7.673 -6.788 7.243 1.00 88.69 211 TRP A CA 1
ATOM 1733 C C . TRP A 1 211 ? -9.177 -6.964 7.494 1.00 88.69 211 TRP A C 1
ATOM 1735 O O . TRP A 1 211 ? -9.972 -6.874 6.554 1.00 88.69 211 TRP A O 1
ATOM 1745 N N . VAL A 1 212 ? -9.580 -7.198 8.746 1.00 88.50 212 VAL A N 1
ATOM 1746 C CA . VAL A 1 212 ? -10.991 -7.348 9.138 1.00 88.50 212 VAL A CA 1
ATOM 1747 C C . VAL A 1 212 ? -11.758 -6.053 8.894 1.00 88.50 212 VAL A C 1
ATOM 1749 O O . VAL A 1 212 ? -12.790 -6.085 8.226 1.00 88.50 212 VAL A O 1
ATOM 1752 N N . ILE A 1 213 ? -11.234 -4.913 9.357 1.00 89.50 213 ILE A N 1
ATOM 1753 C CA . ILE A 1 213 ? -11.842 -3.593 9.141 1.00 89.50 213 ILE A CA 1
ATOM 1754 C C . ILE A 1 213 ? -12.039 -3.348 7.640 1.00 89.50 213 ILE A C 1
ATOM 1756 O O . ILE A 1 213 ? -13.150 -3.063 7.197 1.00 89.50 213 ILE A O 1
ATOM 1760 N N . TRP A 1 214 ? -10.997 -3.534 6.829 1.00 89.31 214 TRP A N 1
ATOM 1761 C CA . TRP A 1 214 ? -11.077 -3.350 5.378 1.00 89.31 214 TRP A CA 1
ATOM 1762 C C . TRP A 1 214 ? -12.090 -4.291 4.716 1.00 89.31 214 TRP A C 1
ATOM 1764 O O . TRP A 1 214 ? -12.892 -3.866 3.885 1.00 89.31 214 TRP A O 1
ATOM 1774 N N . SER A 1 215 ? -12.099 -5.565 5.113 1.00 86.81 215 SER A N 1
ATOM 1775 C CA . SER A 1 215 ? -13.028 -6.569 4.579 1.00 86.81 215 SER A CA 1
ATOM 1776 C C . SER A 1 215 ? -14.485 -6.227 4.899 1.00 86.81 215 SER A C 1
ATOM 1778 O O . SER A 1 215 ? -15.357 -6.364 4.035 1.00 86.81 215 SER A O 1
ATOM 1780 N N . CYS A 1 216 ? -14.756 -5.741 6.114 1.00 86.38 216 CYS A N 1
ATOM 1781 C CA . CYS A 1 216 ? -16.071 -5.247 6.514 1.00 86.38 216 CYS A CA 1
ATOM 1782 C C . CYS A 1 216 ? -16.482 -4.030 5.677 1.00 86.38 216 CYS A C 1
ATOM 1784 O O . CYS A 1 216 ? -17.581 -4.020 5.125 1.00 86.38 216 CYS A O 1
ATOM 1786 N N . GLY A 1 217 ? -15.585 -3.051 5.512 1.00 83.19 217 GLY A N 1
ATOM 1787 C CA . GLY A 1 217 ? -15.828 -1.859 4.694 1.00 83.19 217 GLY A CA 1
ATOM 1788 C C . GLY A 1 217 ? -16.182 -2.223 3.253 1.00 83.19 217 GLY A C 1
ATOM 1789 O O . GLY A 1 217 ? -17.230 -1.831 2.747 1.00 83.19 217 GLY A O 1
ATOM 1790 N N . ASN A 1 218 ? -15.383 -3.082 2.622 1.00 81.62 218 ASN A N 1
ATOM 1791 C CA . ASN A 1 218 ? -15.654 -3.567 1.269 1.00 81.62 218 ASN A CA 1
ATOM 1792 C C . ASN A 1 218 ? -16.960 -4.353 1.154 1.00 81.62 218 ASN A C 1
ATOM 1794 O O . ASN A 1 218 ? -17.648 -4.257 0.142 1.00 81.62 218 ASN A O 1
ATOM 1798 N N . THR A 1 219 ? -17.331 -5.125 2.173 1.00 82.31 219 THR A N 1
ATOM 1799 C CA . THR A 1 219 ? -18.605 -5.856 2.168 1.00 82.31 219 THR A CA 1
ATOM 1800 C C . THR A 1 219 ? -19.794 -4.893 2.198 1.00 82.31 219 THR A C 1
ATOM 1802 O O . THR A 1 219 ? -20.751 -5.086 1.449 1.00 82.31 219 THR A O 1
ATOM 1805 N N . ILE A 1 220 ? -19.717 -3.821 2.994 1.00 78.00 220 ILE A N 1
ATOM 1806 C CA . ILE A 1 220 ? -20.731 -2.754 3.012 1.00 78.00 220 ILE A CA 1
ATOM 1807 C C . ILE A 1 220 ? -20.820 -2.085 1.635 1.00 78.00 220 ILE A C 1
ATOM 1809 O O . ILE A 1 220 ? -21.913 -1.875 1.117 1.00 78.00 220 ILE A O 1
ATOM 1813 N N . ILE A 1 221 ? -19.671 -1.790 1.021 1.00 72.75 221 ILE A N 1
ATOM 1814 C CA . ILE A 1 221 ? -19.597 -1.079 -0.261 1.00 72.75 221 ILE A CA 1
ATOM 1815 C C . ILE A 1 221 ? -20.127 -1.929 -1.424 1.00 72.75 221 ILE A C 1
ATOM 1817 O O . ILE A 1 221 ? -20.931 -1.439 -2.210 1.00 72.75 221 ILE A O 1
ATOM 1821 N N . PHE A 1 222 ? -19.673 -3.177 -1.552 1.00 70.12 222 PHE A N 1
ATOM 1822 C CA . PHE A 1 222 ? -19.874 -3.976 -2.768 1.00 70.12 222 PHE A CA 1
ATOM 1823 C C . PHE A 1 222 ? -20.969 -5.035 -2.654 1.00 70.12 222 PHE A C 1
ATOM 1825 O O . PHE A 1 222 ? -21.463 -5.505 -3.674 1.00 70.12 222 PHE A O 1
ATOM 1832 N N . LYS A 1 223 ? -21.340 -5.445 -1.437 1.00 69.50 223 LYS A N 1
ATOM 1833 C CA . LYS A 1 223 ? -22.339 -6.504 -1.208 1.00 69.50 223 LYS A CA 1
ATOM 1834 C C . LYS A 1 223 ? -23.608 -5.994 -0.524 1.00 69.50 223 LYS A C 1
ATOM 1836 O O . LYS A 1 223 ? -24.435 -6.804 -0.120 1.00 69.50 223 LYS A O 1
ATOM 1841 N N . GLY A 1 224 ? -23.751 -4.675 -0.362 1.00 61.19 224 GLY A N 1
ATOM 1842 C CA . GLY A 1 224 ? -24.895 -4.070 0.327 1.00 61.19 224 GLY A CA 1
ATOM 1843 C C . GLY A 1 224 ? -24.996 -4.473 1.801 1.00 61.19 224 GLY A C 1
ATOM 1844 O O . GLY A 1 224 ? -26.091 -4.487 2.357 1.00 61.19 224 GLY A O 1
ATOM 1845 N N . GLY A 1 225 ? -23.874 -4.849 2.428 1.00 55.22 225 GLY A N 1
ATOM 1846 C CA . GLY A 1 225 ? -23.854 -5.247 3.831 1.00 55.22 225 GLY A CA 1
ATOM 1847 C C . GLY A 1 225 ? -24.373 -4.120 4.724 1.00 55.22 225 GLY A C 1
ATOM 1848 O O . GLY A 1 225 ? -23.837 -3.015 4.712 1.00 55.22 225 GLY A O 1
ATOM 1849 N N . ILE A 1 226 ? -25.410 -4.399 5.508 1.00 51.72 226 ILE A N 1
ATOM 1850 C CA . ILE A 1 226 ? -25.920 -3.485 6.530 1.00 51.72 226 ILE A CA 1
ATOM 1851 C C . ILE A 1 226 ? -25.193 -3.842 7.827 1.00 51.72 226 ILE A C 1
ATOM 1853 O O . ILE A 1 226 ? -25.253 -4.992 8.265 1.00 51.72 226 ILE A O 1
ATOM 1857 N N . LEU A 1 227 ? -24.506 -2.884 8.459 1.00 51.66 227 LEU A N 1
ATOM 1858 C CA . LEU A 1 227 ? -24.079 -3.064 9.848 1.00 51.66 227 LEU A CA 1
ATOM 1859 C C . LEU A 1 227 ? -25.347 -3.268 10.678 1.00 51.66 227 LEU A C 1
ATOM 1861 O O . LEU A 1 227 ? -26.180 -2.363 10.748 1.00 51.66 227 LEU A O 1
ATOM 1865 N N . ALA A 1 228 ? -25.525 -4.463 11.247 1.00 41.91 228 ALA A N 1
ATOM 1866 C CA . ALA A 1 228 ? -26.702 -4.782 12.042 1.00 41.91 228 ALA A CA 1
ATOM 1867 C C . ALA A 1 228 ? -26.888 -3.693 13.108 1.00 41.91 228 ALA A C 1
ATOM 1869 O O . ALA A 1 228 ? -26.059 -3.523 14.003 1.00 41.91 228 ALA A O 1
ATOM 1870 N N . ARG A 1 229 ? -27.989 -2.945 12.993 1.00 40.66 229 ARG A N 1
ATOM 1871 C CA . ARG A 1 229 ? -28.314 -1.750 13.791 1.00 40.66 229 ARG A CA 1
ATOM 1872 C C . ARG A 1 229 ? -28.518 -2.040 15.293 1.00 40.66 229 ARG A C 1
ATOM 1874 O O . ARG A 1 229 ? -28.922 -1.148 16.023 1.00 40.66 229 ARG A O 1
ATOM 1881 N N . GLY A 1 230 ? -28.256 -3.270 15.743 1.00 37.34 230 GLY A N 1
ATOM 1882 C CA . GLY A 1 230 ? -28.548 -3.785 17.082 1.00 37.34 230 GLY A CA 1
ATOM 1883 C C . GLY A 1 230 ? -27.338 -4.187 17.932 1.00 37.34 230 GLY A C 1
ATOM 1884 O O . GLY A 1 230 ? -27.545 -4.689 19.027 1.00 37.34 230 GLY A O 1
ATOM 1885 N N . MET A 1 231 ? -26.090 -3.971 17.494 1.00 36.94 231 MET A N 1
ATOM 1886 C CA . MET A 1 231 ? -24.919 -4.222 18.365 1.00 36.94 231 MET A CA 1
ATOM 1887 C C . MET A 1 231 ? -24.629 -3.091 19.365 1.00 36.94 231 MET A C 1
ATOM 1889 O O . MET A 1 231 ? -23.721 -3.212 20.183 1.00 36.94 231 MET A O 1
ATOM 1893 N N . PHE A 1 232 ? -25.398 -2.002 19.333 1.00 45.56 232 PHE A N 1
ATOM 1894 C CA . PHE A 1 232 ? -25.222 -0.875 20.242 1.00 45.56 232 PHE A CA 1
ATOM 1895 C C . PHE A 1 232 ? -26.555 -0.544 20.903 1.00 45.56 232 PHE A C 1
ATOM 1897 O O . PHE A 1 232 ? -27.312 0.300 20.430 1.00 45.56 232 PHE A O 1
ATOM 1904 N N . GLY A 1 233 ? -26.832 -1.236 22.009 1.00 30.52 233 GLY A N 1
ATOM 1905 C CA . GLY A 1 233 ? -27.784 -0.755 22.996 1.00 30.52 233 GLY A CA 1
ATOM 1906 C C . GLY A 1 233 ? -27.277 0.572 23.546 1.00 30.52 233 GLY A C 1
ATOM 1907 O O . GLY A 1 233 ? -26.380 0.603 24.382 1.00 30.52 233 GLY A O 1
ATOM 1908 N N . VAL A 1 234 ? -27.830 1.672 23.047 1.00 33.03 234 VAL A N 1
ATOM 1909 C CA . VAL A 1 234 ? -27.912 2.903 23.826 1.00 33.03 234 VAL A CA 1
ATOM 1910 C C . VAL A 1 234 ? -29.194 2.753 24.628 1.00 33.03 234 VAL A C 1
ATOM 1912 O O . VAL A 1 234 ? -30.283 3.008 24.121 1.00 33.03 234 VAL A O 1
ATOM 1915 N N . SER A 1 235 ? -29.070 2.233 25.847 1.00 31.92 235 SER A N 1
ATOM 1916 C CA . SER A 1 235 ? -30.106 2.406 26.858 1.00 31.92 235 SER A CA 1
ATOM 1917 C C . SER A 1 235 ? -30.150 3.893 27.200 1.00 31.92 235 SER A C 1
ATOM 1919 O O . SER A 1 235 ? -29.239 4.406 27.854 1.00 31.92 235 SER A O 1
ATOM 1921 N N . SER A 1 236 ? -31.158 4.577 26.668 1.00 36.28 236 SER A N 1
ATOM 1922 C CA . SER A 1 236 ? -31.734 5.774 27.280 1.00 36.28 236 SER A CA 1
ATOM 1923 C C . SER A 1 236 ? -32.367 5.425 28.618 1.00 36.28 236 SER A C 1
ATOM 1925 O O . SER A 1 236 ? -33.043 4.368 28.644 1.00 36.28 236 SER A O 1
#

InterPro domains:
  IPR026960 Reverse transcriptase zinc-binding domain [PF13966] (91-164)

Sequence (236 aa):
MVSEHNRFKVGDYDIWLFGRWVWDVGIREDLLSEEDYVLLSQLYSLLQDVQIDPWQDDRFIWWRSIGGFSVSFNYCRLLAVELSESVLEAEKLRLLEYLWKTNAPSKALIFGWQMVLRRLSLREELAKRHIIVGTHSIVCPFCFLLKESLDHIFLICPLSNRIWVEACGWISAGAPSCSASLANSFMAFIDVVGTTPRRRTLWFFGLFICWVIWSCGNTIIFKGGILARGMFGVSS

Radius of gyration: 26.32 Å; Cα contacts (8 Å, |Δi|>4): 173; chains: 1; bounding box: 56×39×74 Å

pLDDT: mean 71.69, std 13.1, range [30.52, 89.5]